Protein AF-A0A241XDZ7-F1 (afdb_monomer)

Mean predicted aligned error: 12.29 Å

Foldseek 3Di:
DVVVLVVVLVVLLCVLVVLLVVLVVVLLVVLCCLQVPVLVVLCVVDPLVPDDDLQVVSPVSNCCCVPCVVVVVVVVVVVVVCLVVCQLAPADPCLLVVCVPPLSNVLSLLVVQLVLLLQCLVCVVVVHDSLVSLVVCLVVGGPNVNLLSVQLSVCVVVVDQSLVSSVRSVSCPSHVVVSVCSNVPSPDPPSNVVSVVVSVVSSVVSSVSSNVVSVVSNVVSVVSVVVVVVSVVVSVVVSVVVVVVVVD

Solvent-accessible surface area (backbone atoms only — not comparable to full-atom values): 13069 Å² total; per-residue (Å²): 105,77,66,55,55,54,48,49,50,52,50,52,51,50,58,51,46,49,58,37,49,52,49,52,52,52,47,52,51,52,52,48,44,43,34,72,48,51,49,56,58,49,46,74,76,43,66,71,88,77,46,63,69,48,43,34,53,50,46,53,53,18,52,38,55,74,53,64,32,56,58,52,51,49,48,51,51,50,49,52,49,49,52,62,58,40,64,50,59,57,79,57,88,67,46,64,57,44,36,70,74,38,71,74,43,31,52,50,46,44,56,53,25,44,54,49,47,43,53,50,25,55,36,48,68,72,68,42,53,71,55,58,47,39,56,58,51,40,76,79,39,52,62,43,53,23,57,54,40,49,43,20,34,52,33,31,72,74,71,37,54,66,23,51,9,30,55,72,47,69,62,62,51,52,32,66,68,55,29,53,49,39,52,63,35,77,81,45,92,62,50,40,63,54,34,50,55,46,39,54,56,48,50,57,54,52,50,51,53,52,48,51,53,35,48,52,53,36,52,52,49,51,53,49,48,51,53,51,48,52,40,51,53,51,20,53,52,52,54,52,52,55,57,56,65,72,77,109

Sequence (248 aa):
SLVEAQARIRATIWQALLYPSALSAMMVFLLCIVAYRMVPSLARLSDPVTWTGPLATLNAIASFVTGPGIYVLVAVITLTVVVIVTLPTYRWKGRVWLDRMLPPWSIYRMLQGTTFLLNMAVMLNAGIRPYDSLASMIKISPPWLKQRLEAARYGVGLGQNLGVALRSAGHDFPDRQAIQYLCILANRGGFSEALVKFSHRWQETSLKQIELAAGLVKNFALIFIGALMILVLLGAYQAQQLIQSMNH

Radius of gyration: 26.4 Å; Cα contacts (8 Å, |Δi|>4): 201; chains: 1; bounding box: 61×35×77 Å

Structure (mmCIF, N/CA/C/O backbone):
data_AF-A0A241XDZ7-F1
#
_entry.id   AF-A0A241XDZ7-F1
#
loop_
_atom_site.group_PDB
_atom_site.id
_atom_site.type_symbol
_atom_site.label_atom_id
_atom_site.label_alt_id
_atom_site.label_comp_id
_atom_site.label_asym_id
_atom_site.label_entity_id
_atom_site.label_seq_id
_atom_site.pdbx_PDB_ins_code
_atom_site.Cartn_x
_atom_site.Cartn_y
_atom_site.Cartn_z
_atom_site.occupancy
_atom_site.B_iso_or_equiv
_atom_site.auth_seq_id
_atom_site.auth_comp_id
_atom_site.auth_asym_id
_atom_site.auth_atom_id
_atom_site.pdbx_PDB_model_num
ATOM 1 N N . SER A 1 1 ? -14.536 19.144 15.216 1.00 44.34 1 SER A N 1
ATOM 2 C CA . SER A 1 1 ? -15.547 18.081 14.980 1.00 44.34 1 SER A CA 1
ATOM 3 C C . SER A 1 1 ? -14.877 16.808 14.429 1.00 44.34 1 SER A C 1
ATOM 5 O O . SER A 1 1 ? -13.805 16.910 13.841 1.00 44.34 1 SER A O 1
ATOM 7 N N . LEU A 1 2 ? -15.439 15.596 14.604 1.00 42.53 2 LEU A N 1
ATOM 8 C CA . LEU A 1 2 ? -14.876 14.344 14.028 1.00 42.53 2 LEU A CA 1
ATOM 9 C C . LEU A 1 2 ? -14.674 14.433 12.500 1.00 42.53 2 LEU A C 1
ATOM 11 O O . LEU A 1 2 ? -13.749 13.836 11.951 1.00 42.53 2 LEU A O 1
ATOM 15 N N . VAL A 1 3 ? -15.516 15.231 11.840 1.00 49.31 3 VAL A N 1
ATOM 16 C CA . VAL A 1 3 ? -15.472 15.521 10.403 1.00 49.31 3 VAL A CA 1
ATOM 17 C C . VAL A 1 3 ? -14.234 16.345 10.027 1.00 49.31 3 VAL A C 1
ATOM 19 O O . VAL A 1 3 ? -13.558 15.998 9.064 1.00 49.31 3 VAL A O 1
ATOM 22 N N . GLU A 1 4 ? -13.861 17.363 10.810 1.00 49.16 4 GLU A N 1
ATOM 23 C CA . GLU A 1 4 ? -12.621 18.134 10.591 1.00 49.16 4 GLU A CA 1
ATOM 24 C C . GLU A 1 4 ? -11.365 17.279 10.771 1.00 49.16 4 GLU A C 1
ATOM 26 O O . GLU A 1 4 ? -10.433 17.384 9.976 1.00 49.16 4 GLU A O 1
ATOM 31 N N . ALA A 1 5 ? -11.338 16.399 11.778 1.00 52.62 5 ALA A N 1
ATOM 32 C CA . ALA A 1 5 ? -10.201 15.507 12.000 1.00 52.62 5 ALA A CA 1
ATOM 33 C C . ALA A 1 5 ? -10.027 14.523 10.828 1.00 52.62 5 ALA A C 1
ATOM 35 O O . ALA A 1 5 ? -8.916 14.337 10.333 1.00 52.62 5 ALA A O 1
ATOM 36 N N . GLN A 1 6 ? -11.123 13.946 10.320 1.00 51.50 6 GLN A N 1
ATOM 37 C CA . GLN A 1 6 ? -11.093 13.089 9.130 1.00 51.50 6 GLN A CA 1
ATOM 38 C C . GLN A 1 6 ? -10.729 13.854 7.851 1.00 51.50 6 GLN A C 1
ATOM 40 O O . GLN A 1 6 ? -9.982 13.328 7.025 1.00 51.50 6 GLN A O 1
ATOM 45 N N . ALA A 1 7 ? -11.220 15.084 7.682 1.00 55.41 7 ALA A N 1
ATOM 46 C CA . ALA A 1 7 ? -10.886 15.931 6.540 1.00 55.41 7 ALA A CA 1
ATOM 47 C C . ALA A 1 7 ? -9.401 16.315 6.541 1.00 55.41 7 ALA A C 1
ATOM 49 O O . ALA A 1 7 ? -8.746 16.214 5.507 1.00 55.41 7 ALA A O 1
ATOM 50 N N . ARG A 1 8 ? -8.845 16.662 7.708 1.00 55.94 8 ARG A N 1
ATOM 51 C CA . ARG A 1 8 ? -7.423 16.989 7.863 1.00 55.94 8 ARG A CA 1
ATOM 52 C C . ARG A 1 8 ? -6.539 15.779 7.588 1.00 55.94 8 ARG A C 1
ATOM 54 O O . ARG A 1 8 ? -5.583 15.902 6.839 1.00 55.94 8 ARG A O 1
ATOM 61 N N . ILE A 1 9 ? -6.911 14.597 8.086 1.00 57.03 9 ILE A N 1
ATOM 62 C CA . ILE A 1 9 ? -6.202 13.344 7.787 1.00 57.03 9 ILE A CA 1
ATOM 63 C C . ILE A 1 9 ? -6.227 13.049 6.284 1.00 57.03 9 ILE A C 1
ATOM 65 O O . ILE A 1 9 ? -5.184 12.766 5.705 1.00 57.03 9 ILE A O 1
ATOM 69 N N . ARG A 1 10 ? -7.387 13.158 5.623 1.00 56.75 10 ARG A N 1
ATOM 70 C CA . ARG A 1 10 ? -7.474 12.969 4.166 1.00 56.75 10 ARG A CA 1
ATOM 71 C C . ARG A 1 10 ? -6.626 13.992 3.415 1.00 56.75 10 ARG A C 1
ATOM 73 O O . ARG A 1 10 ? -5.924 13.603 2.492 1.00 56.75 10 ARG A O 1
ATOM 80 N N . ALA A 1 11 ? -6.653 15.259 3.819 1.00 57.84 11 ALA A N 1
ATOM 81 C CA . ALA A 1 11 ? -5.856 16.314 3.201 1.00 57.84 11 ALA A CA 1
ATOM 82 C C . ALA A 1 11 ? -4.347 16.065 3.358 1.00 57.84 11 ALA A C 1
ATOM 84 O O . ALA A 1 11 ? -3.612 16.166 2.381 1.00 57.84 11 ALA A O 1
ATOM 85 N N . THR A 1 12 ? -3.888 15.667 4.548 1.00 57.47 12 THR A N 1
ATOM 86 C CA . THR A 1 12 ? -2.477 15.334 4.794 1.00 57.47 12 THR A CA 1
ATOM 87 C C . THR A 1 12 ? -2.051 14.083 4.024 1.00 57.47 12 THR A C 1
ATOM 89 O O . THR A 1 12 ? -0.962 14.063 3.464 1.00 57.47 12 THR A O 1
ATOM 92 N N . ILE A 1 13 ? -2.918 13.070 3.906 1.00 61.22 13 ILE A N 1
ATOM 93 C CA . ILE A 1 13 ? -2.664 11.889 3.065 1.00 61.22 13 ILE A CA 1
ATOM 94 C C . ILE A 1 13 ? -2.539 12.291 1.592 1.00 61.22 13 ILE A C 1
ATOM 96 O O . ILE A 1 13 ? -1.600 11.871 0.921 1.00 61.22 13 ILE A O 1
ATOM 100 N N . TRP A 1 14 ? -3.451 13.129 1.094 1.00 58.94 14 TRP A N 1
ATOM 101 C CA . TRP A 1 14 ? -3.397 13.632 -0.278 1.00 58.94 14 TRP A CA 1
ATOM 102 C C . TRP A 1 14 ? -2.117 14.426 -0.538 1.00 58.94 14 TRP A C 1
ATOM 104 O O . TRP A 1 14 ? -1.460 14.187 -1.545 1.00 58.94 14 TRP A O 1
ATOM 114 N N . GLN A 1 15 ? -1.712 15.303 0.383 1.00 60.28 15 GLN A N 1
ATOM 115 C CA . GLN A 1 15 ? -0.462 16.059 0.269 1.00 60.28 15 GLN A CA 1
ATOM 116 C C . GLN A 1 15 ? 0.780 15.156 0.325 1.00 60.28 15 GLN A C 1
ATOM 118 O O . GLN A 1 15 ? 1.697 15.336 -0.475 1.00 60.28 15 GLN A O 1
ATOM 123 N N . ALA A 1 16 ? 0.794 14.152 1.206 1.00 64.62 16 ALA A N 1
ATOM 124 C CA . ALA A 1 16 ? 1.900 13.204 1.331 1.00 64.62 16 ALA A CA 1
ATOM 125 C C . ALA A 1 16 ? 2.056 12.300 0.094 1.00 64.62 16 ALA A C 1
ATOM 127 O O . ALA A 1 16 ? 3.171 11.906 -0.242 1.00 64.62 16 ALA A O 1
ATOM 128 N N . LEU A 1 17 ? 0.957 11.984 -0.601 1.00 67.56 17 LEU A N 1
ATOM 129 C CA . LEU A 1 17 ? 0.958 11.140 -1.802 1.00 67.56 17 LEU A CA 1
ATOM 130 C C . LEU A 1 17 ? 1.166 11.922 -3.103 1.00 67.56 17 LEU A C 1
ATOM 132 O O . LEU A 1 17 ? 1.691 11.360 -4.067 1.00 67.56 17 LEU A O 1
ATOM 136 N N . LEU A 1 18 ? 0.802 13.208 -3.137 1.00 74.75 18 LEU A N 1
ATOM 137 C CA . LEU A 1 18 ? 0.911 14.038 -4.338 1.00 74.75 18 LEU A CA 1
ATOM 138 C C . LEU A 1 18 ? 2.355 14.085 -4.851 1.00 74.75 18 LEU A C 1
ATOM 140 O O . LEU A 1 18 ? 2.604 13.857 -6.033 1.00 74.75 18 LEU A O 1
ATOM 144 N N . TYR A 1 19 ? 3.317 14.304 -3.954 1.00 69.81 19 TYR A N 1
ATOM 145 C CA . TYR A 1 19 ? 4.718 14.468 -4.334 1.00 69.81 19 TYR A CA 1
ATOM 146 C C . TYR A 1 19 ? 5.357 13.178 -4.898 1.00 69.81 19 TYR A C 1
ATOM 148 O O . TYR A 1 19 ? 5.889 13.233 -6.010 1.00 69.81 19 TYR A O 1
ATOM 156 N N . PRO A 1 20 ? 5.261 11.999 -4.240 1.00 75.19 20 PRO A N 1
ATOM 157 C CA . PRO A 1 20 ? 5.688 10.734 -4.842 1.00 75.19 20 PRO A CA 1
ATOM 158 C C . PRO A 1 20 ? 4.972 10.418 -6.158 1.00 75.19 20 PRO A C 1
ATOM 160 O O . PRO A 1 20 ? 5.616 9.957 -7.094 1.00 75.19 20 PRO A O 1
ATOM 163 N N . SER A 1 21 ? 3.667 10.701 -6.266 1.00 77.50 21 SER A N 1
ATOM 164 C CA . SER A 1 21 ? 2.909 10.415 -7.491 1.00 77.50 21 SER A CA 1
ATOM 165 C C . SER A 1 21 ? 3.385 11.245 -8.688 1.00 77.50 21 SER A C 1
ATOM 167 O O . SER A 1 21 ? 3.557 10.701 -9.777 1.00 77.50 21 SER A O 1
ATOM 169 N N . ALA A 1 22 ? 3.685 12.531 -8.478 1.00 82.12 22 ALA A N 1
ATOM 170 C CA . ALA A 1 22 ? 4.242 13.403 -9.506 1.00 82.12 22 ALA A CA 1
ATOM 171 C C . ALA A 1 22 ? 5.637 12.933 -9.951 1.00 82.12 22 ALA A C 1
ATOM 173 O O . ALA A 1 22 ? 5.920 12.890 -11.147 1.00 82.12 22 ALA A O 1
ATOM 174 N N . LEU A 1 23 ? 6.485 12.515 -9.005 1.00 80.06 23 LEU A N 1
ATOM 175 C CA . LEU A 1 23 ? 7.796 11.920 -9.294 1.00 80.06 23 LEU A CA 1
ATOM 176 C C . LEU A 1 23 ? 7.676 10.620 -10.096 1.00 80.06 23 LEU A C 1
ATOM 178 O O . LEU A 1 23 ? 8.387 10.444 -11.082 1.00 80.06 23 LEU A O 1
ATOM 182 N N . SER A 1 24 ? 6.762 9.724 -9.720 1.00 77.81 24 SER A N 1
ATOM 183 C CA . SER A 1 24 ? 6.510 8.489 -10.469 1.00 77.81 24 SER A CA 1
ATOM 184 C C . SER A 1 24 ? 5.983 8.773 -11.877 1.00 77.81 24 SER A C 1
ATOM 186 O O . SER A 1 24 ? 6.439 8.148 -12.831 1.00 77.81 24 SER A O 1
ATOM 188 N N . ALA A 1 25 ? 5.076 9.741 -12.033 1.00 84.12 25 ALA A N 1
ATOM 189 C CA . ALA A 1 25 ? 4.578 10.157 -13.342 1.00 84.12 25 ALA A CA 1
ATOM 190 C C . ALA A 1 25 ? 5.702 10.728 -14.220 1.00 84.12 25 ALA A C 1
ATOM 192 O O . ALA A 1 25 ? 5.829 10.344 -15.381 1.00 84.12 25 ALA A O 1
ATOM 193 N N . MET A 1 26 ? 6.561 11.579 -13.650 1.00 84.50 26 MET A N 1
ATOM 194 C CA . MET A 1 26 ? 7.745 12.109 -14.331 1.00 84.50 26 MET A CA 1
ATOM 195 C C . MET A 1 26 ? 8.707 10.989 -14.749 1.00 84.50 26 MET A C 1
ATOM 197 O O . MET A 1 26 ? 9.211 10.993 -15.868 1.00 84.50 26 MET A O 1
ATOM 201 N N . MET A 1 27 ? 8.934 9.999 -13.881 1.00 84.81 27 MET A N 1
ATOM 202 C CA . MET A 1 27 ? 9.782 8.842 -14.176 1.00 84.81 27 MET A CA 1
ATOM 203 C C . MET A 1 27 ? 9.248 8.032 -15.364 1.00 84.81 27 MET A C 1
ATOM 205 O O . MET A 1 27 ? 10.001 7.719 -16.284 1.00 84.81 27 MET A O 1
ATOM 209 N N . VAL A 1 28 ? 7.945 7.727 -15.373 1.00 84.56 28 VAL A N 1
ATOM 210 C CA . VAL A 1 28 ? 7.290 7.022 -16.488 1.00 84.56 28 VAL A CA 1
ATOM 211 C C . VAL A 1 28 ? 7.376 7.847 -17.770 1.00 84.56 28 VAL A C 1
ATOM 213 O O . VAL A 1 28 ? 7.730 7.316 -18.820 1.00 84.56 28 VAL A O 1
ATOM 216 N N . PHE A 1 29 ? 7.111 9.151 -17.686 1.00 88.00 29 PHE A N 1
ATOM 217 C CA . PHE A 1 29 ? 7.220 10.062 -18.821 1.00 88.00 29 PHE A CA 1
ATOM 218 C C . PHE A 1 29 ? 8.629 10.057 -19.431 1.00 88.00 29 PHE A C 1
ATOM 220 O O . PHE A 1 29 ? 8.777 9.951 -20.649 1.00 88.00 29 PHE A O 1
ATOM 227 N N . LEU A 1 30 ? 9.666 10.099 -18.592 1.00 86.38 30 LEU A N 1
ATOM 228 C CA . LEU A 1 30 ? 11.057 10.090 -19.035 1.00 86.38 30 LEU A CA 1
ATOM 229 C C . LEU A 1 30 ? 11.432 8.770 -19.716 1.00 86.38 30 LEU A C 1
ATOM 231 O O . LEU A 1 30 ? 12.027 8.781 -20.793 1.00 86.38 30 LEU A O 1
ATOM 235 N N . LEU A 1 31 ? 11.024 7.637 -19.138 1.00 87.25 31 LEU A N 1
ATOM 236 C CA . LEU A 1 31 ? 11.204 6.320 -19.755 1.00 87.25 31 LEU A CA 1
ATOM 237 C C . LEU A 1 31 ? 10.514 6.235 -21.122 1.00 87.25 31 LEU A C 1
ATOM 239 O O . LEU A 1 31 ? 11.107 5.726 -22.071 1.00 87.25 31 LEU A O 1
ATOM 243 N N . CYS A 1 32 ? 9.305 6.786 -21.258 1.00 86.75 32 CYS A N 1
ATOM 244 C CA . CYS A 1 32 ? 8.609 6.851 -22.542 1.00 86.75 32 CYS A CA 1
ATOM 245 C C . CYS A 1 32 ? 9.363 7.705 -23.571 1.00 86.75 32 CYS A C 1
ATOM 247 O O . CYS A 1 32 ? 9.454 7.312 -24.731 1.00 86.75 32 CYS A O 1
ATOM 249 N N . ILE A 1 33 ? 9.941 8.846 -23.178 1.00 88.44 33 ILE A N 1
ATOM 250 C CA . ILE A 1 33 ? 10.772 9.652 -24.089 1.00 88.44 33 ILE A CA 1
ATOM 251 C C . ILE A 1 33 ? 11.979 8.846 -24.572 1.00 88.44 33 ILE A C 1
ATOM 253 O O . ILE A 1 33 ? 12.253 8.815 -25.775 1.00 88.44 33 ILE A O 1
ATOM 257 N N . VAL A 1 34 ? 12.685 8.182 -23.655 1.00 87.12 34 VAL A N 1
ATOM 258 C CA . VAL A 1 34 ? 13.851 7.361 -23.999 1.00 87.12 34 VAL A CA 1
ATOM 259 C C . VAL A 1 34 ? 13.455 6.256 -24.980 1.00 87.12 34 VAL A C 1
ATOM 261 O O . VAL A 1 34 ? 14.093 6.096 -26.020 1.00 87.12 34 VAL A O 1
ATOM 264 N N . ALA A 1 35 ? 12.365 5.550 -24.682 1.00 87.31 35 ALA A N 1
ATOM 265 C CA . ALA A 1 35 ? 11.926 4.382 -25.430 1.00 87.31 35 ALA A CA 1
ATOM 266 C C . ALA A 1 35 ? 11.321 4.704 -26.806 1.00 87.31 35 ALA A C 1
ATOM 268 O O . ALA A 1 35 ? 11.621 4.020 -27.780 1.00 87.31 35 ALA A O 1
ATOM 269 N N . TYR A 1 36 ? 10.488 5.746 -26.906 1.00 86.38 36 TYR A N 1
ATOM 270 C CA . TYR A 1 36 ? 9.729 6.055 -28.126 1.00 86.38 36 TYR A CA 1
ATOM 271 C C . TYR A 1 36 ? 10.331 7.175 -28.978 1.00 86.38 36 TYR A C 1
ATOM 273 O O . TYR A 1 36 ? 9.974 7.297 -30.149 1.00 86.38 36 TYR A O 1
ATOM 281 N N . ARG A 1 37 ? 11.218 8.013 -28.426 1.00 86.25 37 ARG A N 1
ATOM 282 C CA . ARG A 1 37 ? 11.847 9.110 -29.181 1.00 86.25 37 ARG A CA 1
ATOM 283 C C . ARG A 1 37 ? 13.356 8.963 -29.290 1.00 86.25 37 ARG A C 1
ATOM 285 O O . ARG A 1 37 ? 13.868 8.924 -30.404 1.00 86.25 37 ARG A O 1
ATOM 292 N N . MET A 1 38 ? 14.059 8.874 -28.163 1.00 85.12 38 MET A N 1
ATOM 293 C CA . MET A 1 38 ? 15.524 8.925 -28.153 1.00 85.12 38 MET A CA 1
ATOM 294 C C . MET A 1 38 ? 16.144 7.696 -28.825 1.00 85.12 38 MET A C 1
ATOM 296 O O . MET A 1 38 ? 16.821 7.844 -29.840 1.00 85.12 38 MET A O 1
ATOM 300 N N . VAL A 1 39 ? 15.881 6.487 -28.322 1.00 86.06 39 VAL A N 1
ATOM 301 C CA . VAL A 1 39 ? 16.474 5.256 -28.873 1.00 86.06 39 VAL A CA 1
ATOM 302 C C . VAL A 1 39 ? 16.122 5.056 -30.356 1.00 86.06 39 VAL A C 1
ATOM 304 O O . VAL A 1 39 ? 17.045 4.856 -31.147 1.00 86.06 39 VAL A O 1
ATOM 307 N N . PRO A 1 40 ? 14.856 5.213 -30.797 1.00 84.44 40 PRO A N 1
ATOM 308 C CA . PRO A 1 40 ? 14.514 5.114 -32.215 1.00 84.44 40 PRO A CA 1
ATOM 309 C C . PRO A 1 40 ? 15.208 6.153 -33.106 1.00 84.44 40 PRO A C 1
ATOM 311 O O . PRO A 1 40 ? 15.557 5.833 -34.238 1.00 84.44 40 PRO A O 1
ATOM 314 N N . SER A 1 41 ? 15.422 7.388 -32.631 1.00 83.44 41 SER A N 1
ATOM 315 C CA . SER A 1 41 ? 16.155 8.401 -33.410 1.00 83.44 41 SER A CA 1
ATOM 316 C C . SER A 1 41 ? 17.622 8.028 -33.632 1.00 83.44 41 SER A C 1
ATOM 318 O O . SER A 1 41 ? 18.142 8.246 -34.722 1.00 83.44 41 SER A O 1
ATOM 320 N N . LEU A 1 42 ? 18.260 7.402 -32.641 1.00 80.75 42 LEU A N 1
ATOM 321 C CA . LEU A 1 42 ? 19.650 6.948 -32.725 1.00 80.75 42 LEU A CA 1
ATOM 322 C C . LEU A 1 42 ? 19.790 5.687 -33.583 1.00 80.75 42 LEU A C 1
ATOM 324 O O . LEU A 1 42 ? 20.738 5.574 -34.358 1.00 80.75 42 LEU A O 1
ATOM 328 N N . ALA A 1 43 ? 18.813 4.781 -33.507 1.00 82.69 43 ALA A N 1
ATOM 329 C CA . ALA A 1 43 ? 18.760 3.560 -34.312 1.00 82.69 43 ALA A CA 1
ATOM 330 C C . ALA A 1 43 ? 18.650 3.837 -35.823 1.00 82.69 43 ALA A C 1
ATOM 332 O O . ALA A 1 43 ? 19.019 2.999 -36.637 1.00 82.69 43 ALA A O 1
ATOM 333 N N . ARG A 1 44 ? 18.147 5.018 -36.217 1.00 82.00 44 ARG A N 1
ATOM 334 C CA . ARG A 1 44 ? 18.139 5.462 -37.624 1.00 82.00 44 ARG A CA 1
ATOM 335 C C . ARG A 1 44 ? 19.515 5.903 -38.125 1.00 82.00 44 ARG A C 1
ATOM 337 O O . ARG A 1 44 ? 19.707 5.971 -39.332 1.00 82.00 44 ARG A O 1
ATOM 344 N N . LEU A 1 45 ? 20.429 6.248 -37.218 1.00 78.31 45 LEU A N 1
ATOM 345 C CA . LEU A 1 45 ? 21.766 6.756 -37.540 1.00 78.31 45 LEU A CA 1
ATOM 346 C C . LEU A 1 45 ? 22.836 5.662 -37.463 1.00 78.31 45 LEU A C 1
ATOM 348 O O . LEU A 1 45 ? 23.816 5.718 -38.195 1.00 78.31 45 LEU A O 1
ATOM 352 N N . SER A 1 46 ? 22.664 4.677 -36.579 1.00 75.06 46 SER A N 1
ATOM 353 C CA . SER A 1 46 ? 23.609 3.572 -36.383 1.00 75.06 46 SER A CA 1
ATOM 354 C C . SER A 1 46 ? 22.874 2.302 -35.964 1.00 75.06 46 SER A C 1
ATOM 356 O O . SER A 1 46 ? 21.859 2.384 -35.270 1.00 75.06 46 SER A O 1
ATOM 358 N N . ASP A 1 47 ? 23.385 1.139 -36.375 1.00 77.19 47 ASP A N 1
ATOM 359 C CA . ASP A 1 47 ? 22.750 -0.149 -36.092 1.00 77.19 47 ASP A CA 1
ATOM 360 C C . ASP A 1 47 ? 22.773 -0.456 -34.576 1.00 77.19 47 ASP A C 1
ATOM 362 O O . ASP A 1 47 ? 23.865 -0.555 -33.997 1.00 77.19 47 ASP A O 1
ATOM 366 N N . PRO A 1 48 ? 21.605 -0.643 -33.922 1.00 74.81 48 PRO A N 1
ATOM 367 C CA . PRO A 1 48 ? 21.505 -0.936 -32.492 1.00 74.81 48 PRO A CA 1
ATOM 368 C C . PRO A 1 48 ? 22.282 -2.168 -32.019 1.00 74.81 48 PRO A C 1
ATOM 370 O O . PRO A 1 48 ? 22.581 -2.273 -30.830 1.00 74.81 48 PRO A O 1
ATOM 373 N N . VAL A 1 49 ? 22.607 -3.103 -32.919 1.00 72.06 49 VAL A N 1
ATOM 374 C CA . VAL A 1 49 ? 23.371 -4.324 -32.598 1.00 72.06 49 VAL A CA 1
ATOM 375 C C . VAL A 1 49 ? 24.835 -4.011 -32.266 1.00 72.06 49 VAL A C 1
ATOM 377 O O . VAL A 1 49 ? 25.479 -4.750 -31.526 1.00 72.06 49 VAL A O 1
ATOM 380 N N . THR A 1 50 ? 25.360 -2.891 -32.766 1.00 75.19 50 THR A N 1
ATOM 381 C CA . THR A 1 50 ? 26.757 -2.478 -32.547 1.00 75.19 50 THR A CA 1
ATOM 382 C C . THR A 1 50 ? 26.967 -1.704 -31.245 1.00 75.19 50 THR A C 1
ATOM 384 O O . THR A 1 50 ? 28.101 -1.426 -30.851 1.00 75.19 50 THR A O 1
ATOM 387 N N . TRP A 1 51 ? 25.884 -1.342 -30.553 1.00 81.25 51 TRP A N 1
ATOM 388 C CA . TRP A 1 51 ? 25.953 -0.514 -29.358 1.00 81.25 51 TRP A CA 1
ATOM 389 C C . TRP A 1 51 ? 26.476 -1.306 -28.159 1.00 81.25 51 TRP A C 1
ATOM 391 O O . TRP A 1 51 ? 25.995 -2.391 -27.842 1.00 81.25 51 TRP A O 1
ATOM 401 N N . THR A 1 52 ? 27.434 -0.724 -27.438 1.00 80.19 52 THR A N 1
ATOM 402 C CA . THR A 1 52 ? 28.010 -1.286 -26.207 1.00 80.19 52 THR A CA 1
ATOM 403 C C . THR A 1 52 ? 27.910 -0.276 -25.062 1.00 80.19 52 THR A C 1
ATOM 405 O O . THR A 1 52 ? 27.733 0.916 -25.294 1.00 80.19 52 THR A O 1
ATOM 408 N N . GLY A 1 53 ? 27.991 -0.721 -23.805 1.00 84.75 53 GLY A N 1
ATOM 409 C CA . GLY A 1 53 ? 28.007 0.187 -22.649 1.00 84.75 53 GLY A CA 1
ATOM 410 C C . GLY A 1 53 ? 26.666 0.907 -22.383 1.00 84.75 53 GLY A C 1
ATOM 411 O O . GLY A 1 53 ? 25.615 0.265 -22.448 1.00 84.75 53 GLY A O 1
ATOM 412 N N . PRO A 1 54 ? 26.667 2.215 -22.045 1.00 83.31 54 PRO A N 1
ATOM 413 C CA . PRO A 1 54 ? 25.460 2.984 -21.701 1.00 83.31 54 PRO A CA 1
ATOM 414 C C . PRO A 1 54 ? 24.383 3.012 -22.794 1.00 83.31 54 PRO A C 1
ATOM 416 O O . PRO A 1 54 ? 23.190 3.037 -22.501 1.00 83.31 54 PRO A O 1
ATOM 419 N N . LEU A 1 55 ? 24.782 2.983 -24.067 1.00 82.44 55 LEU A N 1
ATOM 420 C CA . LEU A 1 55 ? 23.837 2.984 -25.182 1.00 82.44 55 LEU A CA 1
ATOM 421 C C . LEU A 1 55 ? 23.090 1.644 -25.309 1.00 82.44 55 LEU A C 1
ATOM 423 O O . LEU A 1 55 ? 21.890 1.614 -25.590 1.00 82.44 55 LEU A O 1
ATOM 427 N N . ALA A 1 56 ? 23.773 0.534 -25.012 1.00 84.56 56 ALA A N 1
ATOM 428 C CA . ALA A 1 56 ? 23.168 -0.79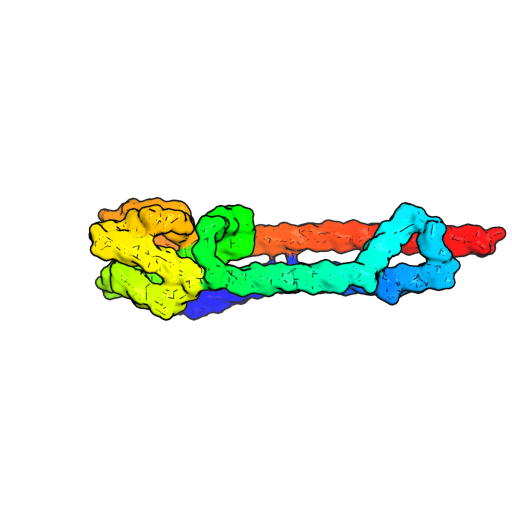6 -24.971 1.00 84.56 56 ALA A CA 1
ATOM 429 C C . ALA A 1 56 ? 22.169 -0.935 -23.812 1.00 84.56 56 ALA A C 1
ATOM 431 O O . ALA A 1 56 ? 21.094 -1.510 -23.984 1.00 84.56 56 ALA A O 1
ATOM 432 N N . THR A 1 57 ? 22.482 -0.370 -22.639 1.00 85.69 57 THR A N 1
ATOM 433 C CA . THR A 1 57 ? 21.561 -0.388 -21.492 1.00 85.69 57 THR A CA 1
ATOM 434 C C . THR A 1 57 ? 20.328 0.482 -21.740 1.00 85.69 57 THR A C 1
ATOM 436 O O . THR A 1 57 ? 19.223 0.052 -21.410 1.00 85.69 57 THR A O 1
ATOM 439 N N . LEU A 1 58 ? 20.466 1.641 -22.402 1.00 86.50 58 LEU A N 1
ATOM 440 C CA . LEU A 1 58 ? 19.319 2.426 -22.886 1.00 86.50 58 LEU A CA 1
ATOM 441 C C . LEU A 1 58 ? 18.439 1.620 -23.839 1.00 86.50 58 LEU A C 1
ATOM 443 O O . LEU A 1 58 ? 17.218 1.642 -23.697 1.00 86.50 58 LEU A O 1
ATOM 447 N N . ASN A 1 59 ? 19.041 0.895 -24.786 1.00 86.12 59 ASN A N 1
ATOM 448 C CA . ASN A 1 59 ? 18.301 0.068 -25.735 1.00 86.12 59 ASN A CA 1
ATOM 449 C C . ASN A 1 59 ? 17.578 -1.103 -25.043 1.00 86.12 59 ASN A C 1
ATOM 451 O O . ASN A 1 59 ? 16.426 -1.399 -25.358 1.00 86.12 59 ASN A O 1
ATOM 455 N N . ALA A 1 60 ? 18.199 -1.732 -24.043 1.00 84.94 60 ALA A N 1
ATOM 456 C CA . ALA A 1 60 ? 17.562 -2.771 -23.232 1.00 84.94 60 ALA A CA 1
ATOM 457 C C . ALA A 1 60 ? 16.359 -2.226 -22.436 1.00 84.94 60 ALA A C 1
ATOM 459 O O . ALA A 1 60 ? 15.292 -2.837 -22.418 1.00 84.94 60 ALA A O 1
ATOM 460 N N . ILE A 1 61 ? 16.494 -1.043 -21.825 1.00 84.81 61 ILE A N 1
ATOM 461 C CA . ILE A 1 61 ? 15.385 -0.376 -21.124 1.00 84.81 61 ILE A CA 1
ATOM 462 C C . ILE A 1 61 ? 14.277 0.004 -22.115 1.00 84.81 61 ILE A C 1
ATOM 464 O O . ILE A 1 61 ? 13.102 -0.243 -21.854 1.00 84.81 61 ILE A O 1
ATOM 468 N N . ALA A 1 62 ? 14.635 0.572 -23.267 1.00 85.75 62 ALA A N 1
ATOM 469 C CA . ALA A 1 62 ? 13.688 0.978 -24.297 1.00 85.75 62 ALA A CA 1
ATOM 470 C C . ALA A 1 62 ? 12.908 -0.209 -24.873 1.00 85.75 62 ALA A C 1
ATOM 472 O O . ALA A 1 62 ? 11.684 -0.150 -24.929 1.00 85.75 62 ALA A O 1
ATOM 473 N N . SER A 1 63 ? 13.595 -1.292 -25.243 1.00 84.56 63 SER A N 1
ATOM 474 C CA . SER A 1 63 ? 12.973 -2.520 -25.757 1.00 84.56 63 SER A CA 1
ATOM 475 C C . SER A 1 63 ? 12.079 -3.199 -24.721 1.00 84.56 63 SER A C 1
ATOM 477 O O . SER A 1 63 ? 11.014 -3.712 -25.065 1.00 84.56 63 SER A O 1
ATOM 479 N N . PHE A 1 64 ? 12.447 -3.138 -23.438 1.00 84.31 64 PHE A N 1
ATOM 480 C CA . PHE A 1 64 ? 11.563 -3.563 -22.360 1.00 84.31 64 PHE A CA 1
ATOM 481 C C . PHE A 1 64 ? 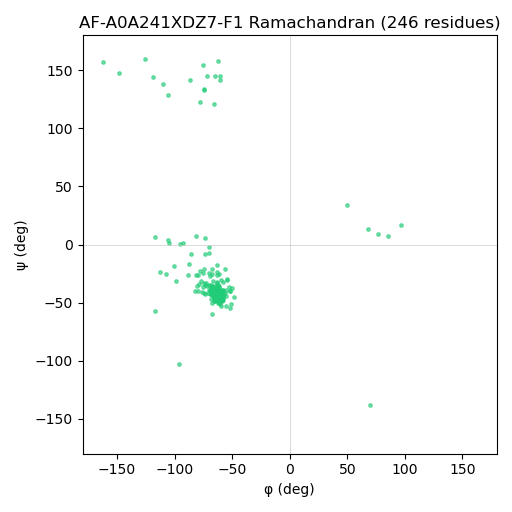10.297 -2.700 -22.301 1.00 84.31 64 PHE A C 1
ATOM 483 O O . PHE A 1 64 ? 9.203 -3.245 -22.222 1.00 84.31 64 PHE A O 1
ATOM 490 N N . VAL A 1 65 ? 10.415 -1.371 -22.382 1.00 83.88 65 VAL A N 1
ATOM 491 C CA . VAL A 1 65 ? 9.272 -0.440 -22.310 1.00 83.88 65 VAL A CA 1
ATOM 492 C C . VAL A 1 65 ? 8.342 -0.551 -23.526 1.00 83.88 65 VAL A C 1
ATOM 494 O O . VAL A 1 65 ? 7.125 -0.492 -23.350 1.00 83.88 65 VAL A O 1
ATOM 497 N N . THR A 1 66 ? 8.877 -0.718 -24.738 1.00 81.19 66 THR A N 1
ATOM 498 C CA . THR A 1 66 ? 8.081 -0.828 -25.977 1.00 81.19 66 THR A CA 1
ATOM 499 C C . THR A 1 66 ? 7.511 -2.226 -26.214 1.00 81.19 66 THR A C 1
ATOM 501 O O . THR A 1 66 ? 6.478 -2.349 -26.866 1.00 81.19 66 THR A O 1
ATOM 504 N N . GLY A 1 67 ? 8.155 -3.273 -25.689 1.00 81.62 67 GLY A N 1
ATOM 505 C CA . GLY A 1 67 ? 7.695 -4.657 -25.784 1.00 81.62 67 GLY A CA 1
ATOM 506 C C . GLY A 1 67 ? 6.918 -5.105 -24.537 1.00 81.62 67 GLY A C 1
ATOM 507 O O . GLY A 1 67 ? 5.744 -4.765 -24.376 1.00 81.62 67 GLY A O 1
ATOM 508 N N . PRO A 1 68 ? 7.532 -5.893 -23.632 1.00 78.75 68 PRO A N 1
ATOM 509 C CA . PRO A 1 68 ? 6.834 -6.499 -22.497 1.00 78.75 68 PRO A CA 1
ATOM 510 C C . PRO A 1 68 ? 6.386 -5.507 -21.406 1.00 78.75 68 PRO A C 1
ATOM 512 O O . PRO A 1 68 ? 5.661 -5.887 -20.485 1.00 78.75 68 PRO A O 1
ATOM 515 N N . GLY A 1 69 ? 6.785 -4.239 -21.496 1.00 74.12 69 GLY A N 1
ATOM 516 C CA . GLY A 1 69 ? 6.511 -3.193 -20.516 1.00 74.12 69 GLY A CA 1
ATOM 517 C C . GLY A 1 69 ? 5.023 -2.947 -20.296 1.00 74.12 69 GLY A C 1
ATOM 518 O O . GLY A 1 69 ? 4.616 -2.667 -19.169 1.00 74.12 69 GLY A O 1
ATOM 519 N N . ILE A 1 70 ? 4.190 -3.149 -21.323 1.00 74.44 70 ILE A N 1
ATOM 520 C CA . ILE A 1 70 ? 2.731 -3.074 -21.181 1.00 74.44 70 ILE A CA 1
ATOM 521 C C . ILE A 1 70 ? 2.201 -4.165 -20.236 1.00 74.44 70 ILE A C 1
ATOM 523 O O . ILE A 1 70 ? 1.355 -3.875 -19.395 1.00 74.44 70 ILE A O 1
ATOM 527 N N . TYR A 1 71 ? 2.739 -5.390 -20.289 1.00 76.94 71 TYR A N 1
ATOM 528 C CA . TYR A 1 71 ? 2.336 -6.479 -19.392 1.00 76.94 71 TYR A CA 1
ATOM 529 C C . TYR A 1 71 ? 2.766 -6.207 -17.956 1.00 76.94 71 TYR A C 1
ATOM 531 O O . TYR A 1 71 ? 2.024 -6.514 -17.030 1.00 76.94 71 TYR A O 1
ATOM 539 N N . VAL A 1 72 ? 3.933 -5.590 -17.760 1.00 76.00 72 VAL A N 1
ATOM 540 C CA . VAL A 1 72 ? 4.419 -5.193 -16.431 1.00 76.00 72 VAL A CA 1
ATOM 541 C C . VAL A 1 72 ? 3.569 -4.056 -15.869 1.00 76.00 72 VAL A C 1
ATOM 543 O O . VAL A 1 72 ? 3.177 -4.107 -14.708 1.00 76.00 72 VAL A O 1
ATOM 546 N N . LEU A 1 73 ? 3.214 -3.066 -16.689 1.00 71.00 73 LEU A N 1
ATOM 547 C CA . LEU A 1 73 ? 2.332 -1.971 -16.293 1.00 71.00 73 LEU A CA 1
ATOM 548 C C . LEU A 1 73 ? 0.932 -2.487 -15.937 1.00 71.00 73 LEU A C 1
ATOM 550 O O . LEU A 1 73 ? 0.405 -2.155 -14.876 1.00 71.00 73 LEU A O 1
ATOM 554 N N . VAL A 1 74 ? 0.366 -3.371 -16.763 1.00 73.19 74 VAL A N 1
ATOM 555 C CA . VAL A 1 74 ? -0.899 -4.054 -16.467 1.00 73.19 74 VAL A CA 1
ATOM 556 C C . VAL A 1 74 ? -0.771 -4.899 -15.201 1.00 73.19 74 VAL A C 1
ATOM 558 O O . VAL A 1 74 ? -1.653 -4.826 -14.351 1.00 73.19 74 VAL A O 1
ATOM 561 N N . ALA A 1 75 ? 0.320 -5.641 -15.003 1.00 72.12 75 ALA A N 1
ATOM 562 C CA . ALA A 1 75 ? 0.540 -6.439 -13.799 1.00 72.12 75 ALA A CA 1
ATOM 563 C C . ALA A 1 75 ? 0.629 -5.568 -12.538 1.00 72.12 75 ALA A C 1
ATOM 565 O O . ALA A 1 75 ? 0.017 -5.905 -11.529 1.00 72.12 75 ALA A O 1
ATOM 566 N N . VAL A 1 76 ? 1.318 -4.426 -12.595 1.00 71.38 76 VAL A N 1
ATOM 567 C CA . VAL A 1 76 ? 1.422 -3.472 -11.479 1.00 71.38 76 VAL A CA 1
ATOM 568 C C . VAL A 1 76 ? 0.068 -2.835 -11.168 1.00 71.38 76 VAL A C 1
ATOM 570 O O . VAL A 1 76 ? -0.314 -2.763 -9.998 1.00 71.38 76 VAL A O 1
ATOM 573 N N . ILE A 1 77 ? -0.694 -2.417 -12.183 1.00 68.38 77 ILE A N 1
ATOM 574 C CA . ILE A 1 77 ? -2.052 -1.883 -11.993 1.00 68.38 77 ILE A CA 1
ATOM 575 C C . ILE A 1 77 ? -2.964 -2.959 -11.404 1.00 68.38 77 ILE A C 1
ATOM 577 O O . ILE A 1 77 ? -3.638 -2.712 -10.406 1.00 68.38 77 ILE A O 1
ATOM 581 N N . THR A 1 78 ? -2.944 -4.168 -11.963 1.00 68.25 78 THR A N 1
ATOM 582 C CA . THR A 1 78 ? -3.767 -5.292 -11.498 1.00 68.25 78 THR A CA 1
ATOM 583 C C . THR A 1 78 ? -3.406 -5.664 -10.064 1.00 68.25 78 THR A C 1
ATOM 585 O O . THR A 1 78 ? -4.297 -5.805 -9.235 1.00 68.25 78 THR A O 1
ATOM 588 N N . LEU A 1 79 ? -2.115 -5.731 -9.723 1.00 69.38 79 LEU A N 1
ATOM 589 C CA . LEU A 1 79 ? -1.645 -5.950 -8.357 1.00 69.38 79 LEU A CA 1
ATOM 590 C C . LEU A 1 79 ? -2.134 -4.837 -7.422 1.00 69.38 79 LEU A C 1
ATOM 592 O O . LEU A 1 79 ? -2.662 -5.132 -6.358 1.00 69.38 79 LEU A O 1
ATOM 596 N N . THR A 1 80 ? -2.030 -3.571 -7.828 1.00 64.38 80 THR A N 1
ATOM 597 C CA . THR A 1 80 ? -2.498 -2.421 -7.037 1.00 64.38 80 THR A CA 1
ATOM 598 C C . THR A 1 80 ? -4.003 -2.498 -6.778 1.00 64.38 80 THR A C 1
ATOM 600 O O . THR A 1 80 ? -4.446 -2.346 -5.640 1.00 64.38 80 THR A O 1
ATOM 603 N N . VAL A 1 81 ? -4.793 -2.803 -7.810 1.00 63.75 81 VAL A N 1
ATOM 604 C CA . VAL A 1 81 ? -6.247 -2.987 -7.705 1.00 63.75 81 VAL A CA 1
ATOM 605 C C . VAL A 1 81 ? -6.574 -4.172 -6.800 1.00 63.75 81 VAL A C 1
ATOM 607 O O . VAL A 1 81 ? -7.404 -4.038 -5.905 1.00 63.75 81 VAL A O 1
ATOM 610 N N . VAL A 1 82 ? -5.889 -5.307 -6.961 1.00 67.00 82 VAL A N 1
ATOM 611 C CA . VAL A 1 82 ? -6.055 -6.487 -6.102 1.00 67.00 82 VAL A CA 1
ATOM 612 C C . VAL A 1 82 ? -5.734 -6.143 -4.652 1.00 67.00 82 VAL A C 1
ATOM 614 O O . VAL A 1 82 ? -6.510 -6.498 -3.768 1.00 67.00 82 VAL A O 1
ATOM 617 N N . VAL A 1 83 ? -4.658 -5.402 -4.375 1.00 63.53 83 VAL A N 1
ATOM 618 C CA . VAL A 1 83 ? -4.344 -4.931 -3.019 1.00 63.53 83 VAL A CA 1
ATOM 619 C C . VAL A 1 83 ? -5.486 -4.069 -2.484 1.00 63.53 83 VAL A C 1
ATOM 621 O O . VAL A 1 83 ? -6.039 -4.389 -1.436 1.00 63.53 83 VAL A O 1
ATOM 624 N N . ILE A 1 84 ? -5.925 -3.045 -3.219 1.00 59.78 84 ILE A N 1
ATOM 625 C CA . ILE A 1 84 ? -6.997 -2.136 -2.778 1.00 59.78 84 ILE A CA 1
ATOM 626 C C . ILE A 1 84 ? -8.313 -2.883 -2.515 1.00 59.78 84 ILE A C 1
ATOM 628 O O . ILE A 1 84 ? -8.972 -2.630 -1.508 1.00 59.78 84 ILE A O 1
ATOM 632 N N . VAL A 1 85 ? -8.687 -3.827 -3.381 1.00 59.69 85 VAL A N 1
ATOM 633 C CA . VAL A 1 85 ? -9.932 -4.606 -3.270 1.00 59.69 85 VAL A CA 1
ATOM 634 C C . VAL A 1 85 ? -9.852 -5.649 -2.155 1.00 59.69 85 VAL A C 1
ATOM 636 O O . VAL A 1 85 ? -10.843 -5.887 -1.458 1.00 59.69 85 VAL A O 1
ATOM 639 N N . THR A 1 86 ? -8.682 -6.251 -1.930 1.00 64.38 86 THR A N 1
ATOM 640 C CA . THR A 1 86 ? -8.487 -7.250 -0.867 1.00 64.38 86 THR A CA 1
ATOM 641 C C . THR A 1 86 ? -8.412 -6.624 0.527 1.00 64.38 86 THR A C 1
ATOM 643 O O . THR A 1 86 ? -8.784 -7.284 1.503 1.00 64.38 86 THR A O 1
ATOM 646 N N . LEU A 1 87 ? -8.034 -5.345 0.653 1.00 61.28 87 LEU A N 1
ATOM 647 C CA . LEU A 1 87 ? -8.025 -4.620 1.933 1.00 61.28 87 LEU A CA 1
ATOM 648 C C . LEU A 1 87 ? -9.374 -4.708 2.690 1.00 61.28 87 LEU A C 1
ATOM 650 O O . LEU A 1 87 ? -9.374 -5.182 3.827 1.00 61.28 87 LEU A O 1
ATOM 654 N N . PRO A 1 88 ? -10.542 -4.350 2.127 1.00 55.19 88 PRO A N 1
ATOM 655 C CA . PRO A 1 88 ? -11.815 -4.420 2.855 1.00 55.19 88 PRO A CA 1
ATOM 656 C C . PRO A 1 88 ? -12.426 -5.830 2.968 1.00 55.19 88 PRO A C 1
ATOM 658 O O . PRO A 1 88 ? -13.228 -6.070 3.874 1.00 55.19 88 PRO A O 1
ATOM 661 N N . THR A 1 89 ? -12.075 -6.767 2.079 1.00 57.56 89 THR A N 1
ATOM 662 C CA . THR A 1 89 ? -12.841 -8.019 1.882 1.00 57.56 89 THR A CA 1
ATOM 663 C C . THR A 1 89 ? -12.127 -9.303 2.314 1.00 57.56 89 THR A C 1
ATOM 665 O O . THR A 1 89 ? -12.792 -10.293 2.620 1.00 57.56 89 THR A O 1
ATOM 668 N N . TYR A 1 90 ? -10.792 -9.324 2.375 1.00 59.91 90 TYR A N 1
ATOM 669 C CA . TYR A 1 90 ? -10.039 -10.572 2.540 1.00 59.91 90 TYR A CA 1
ATOM 670 C C . TYR A 1 90 ? -10.046 -11.097 3.993 1.00 59.91 90 TYR A C 1
ATOM 672 O O . TYR A 1 90 ? -9.627 -10.402 4.913 1.00 59.91 90 TYR A O 1
ATOM 680 N N . ARG A 1 91 ? -10.516 -12.326 4.239 1.00 57.91 91 ARG A N 1
ATOM 681 C CA . ARG A 1 91 ? -10.792 -12.861 5.601 1.00 57.91 91 ARG A CA 1
ATOM 682 C C . ARG A 1 91 ? -9.937 -14.073 6.023 1.00 57.91 91 ARG A C 1
ATOM 684 O O . ARG A 1 91 ? -10.185 -14.668 7.067 1.00 57.91 91 ARG A O 1
ATOM 691 N N . TRP A 1 92 ? -8.943 -14.467 5.225 1.00 56.31 92 TRP A N 1
ATOM 692 C CA . TRP A 1 92 ? -8.216 -15.736 5.402 1.00 56.31 92 TRP A CA 1
ATOM 693 C C . TRP A 1 92 ? -7.200 -15.754 6.562 1.00 56.31 92 TRP A C 1
ATOM 695 O O . TRP A 1 92 ? -6.634 -14.724 6.922 1.00 56.31 92 TRP A O 1
ATOM 705 N N . LYS A 1 93 ? -6.917 -16.954 7.106 1.00 56.47 93 LYS A N 1
ATOM 706 C CA . LYS A 1 93 ? -6.035 -17.199 8.275 1.00 56.47 93 LYS A CA 1
ATOM 707 C C . LYS A 1 93 ? -4.615 -16.610 8.140 1.00 56.47 93 LYS A C 1
ATOM 709 O O . LYS A 1 93 ? -4.048 -16.176 9.136 1.00 56.47 93 LYS A O 1
ATOM 714 N N . GLY A 1 94 ? -4.068 -16.512 6.923 1.00 56.88 94 GLY A N 1
ATOM 715 C CA . GLY A 1 94 ? -2.757 -15.890 6.656 1.00 56.88 94 GLY A CA 1
ATOM 716 C C . GLY A 1 94 ? -2.737 -14.355 6.742 1.00 56.88 94 GLY A C 1
ATOM 717 O O . GLY A 1 94 ? -1.670 -13.743 6.717 1.00 56.88 94 GLY A O 1
ATOM 718 N N . ARG A 1 95 ? -3.900 -13.704 6.875 1.00 63.25 95 ARG A N 1
ATOM 719 C CA . ARG A 1 95 ? -3.999 -12.241 6.884 1.00 63.25 95 ARG A CA 1
ATOM 720 C C . ARG A 1 95 ? -3.404 -11.597 8.137 1.00 63.25 95 ARG A C 1
ATOM 722 O O . ARG A 1 95 ? -2.912 -10.483 8.046 1.00 63.25 95 ARG A O 1
ATOM 729 N N . VAL A 1 96 ? -3.366 -12.291 9.275 1.00 59.06 96 VAL A N 1
ATOM 730 C CA . VAL A 1 96 ? -2.711 -11.771 10.494 1.00 59.06 96 VAL A CA 1
ATOM 731 C C . VAL A 1 96 ? -1.207 -11.557 10.263 1.00 59.06 96 VAL A C 1
ATOM 733 O O . VAL A 1 96 ? -0.636 -10.582 10.748 1.00 59.06 96 VAL A O 1
ATOM 736 N N . TRP A 1 97 ? -0.575 -12.418 9.456 1.00 59.47 97 TRP A N 1
ATOM 737 C CA . TRP A 1 97 ? 0.826 -12.271 9.062 1.00 59.47 97 TRP A CA 1
ATOM 738 C C . TRP A 1 97 ? 1.023 -11.153 8.024 1.00 59.47 97 TRP A C 1
ATOM 740 O O . TRP A 1 97 ? 1.922 -10.331 8.179 1.00 59.47 97 TRP A O 1
ATOM 750 N N . LEU A 1 98 ? 0.136 -11.042 7.027 1.00 58.31 98 LEU A N 1
ATOM 751 C CA . LEU A 1 98 ? 0.171 -9.953 6.036 1.00 58.31 98 LEU A CA 1
ATOM 752 C C . LEU A 1 98 ? -0.057 -8.572 6.669 1.00 58.31 98 LEU A C 1
ATOM 754 O O . LEU A 1 98 ? 0.702 -7.645 6.399 1.00 58.31 98 LEU A O 1
ATOM 758 N N . ASP A 1 99 ? -1.041 -8.455 7.568 1.00 57.62 99 ASP A N 1
ATOM 759 C CA . ASP A 1 99 ? -1.308 -7.241 8.345 1.00 57.62 99 ASP A CA 1
ATOM 760 C C . ASP A 1 99 ? -0.083 -6.881 9.227 1.00 57.62 99 ASP A C 1
ATOM 762 O O . ASP A 1 99 ? 0.108 -5.722 9.591 1.00 57.62 99 ASP A O 1
ATOM 766 N N . ARG A 1 100 ? 0.767 -7.855 9.602 1.00 61.09 100 ARG A N 1
ATOM 767 C CA . ARG A 1 100 ? 2.002 -7.637 10.382 1.00 61.09 100 ARG A CA 1
ATOM 768 C C . ARG A 1 100 ? 3.185 -7.190 9.521 1.00 61.09 100 ARG A C 1
ATOM 770 O O . ARG A 1 100 ? 3.961 -6.365 9.990 1.00 61.09 100 ARG A O 1
ATOM 777 N N . MET A 1 101 ? 3.356 -7.760 8.330 1.00 55.44 101 MET A N 1
ATOM 778 C CA . MET A 1 101 ? 4.625 -7.676 7.600 1.00 55.44 101 MET A CA 1
ATOM 779 C C . MET A 1 101 ? 4.598 -6.756 6.375 1.00 55.44 101 MET A C 1
ATOM 781 O O . MET A 1 101 ? 5.649 -6.235 6.010 1.00 55.44 101 MET A O 1
ATOM 785 N N . LEU A 1 102 ? 3.432 -6.518 5.754 1.00 57.00 102 LEU A N 1
ATOM 786 C CA . LEU A 1 102 ? 3.345 -5.693 4.546 1.00 57.00 102 LEU A CA 1
ATOM 787 C C . LEU A 1 102 ? 2.746 -4.293 4.807 1.00 57.00 102 LEU A C 1
ATOM 789 O O . LEU A 1 102 ? 1.640 -4.186 5.353 1.00 57.00 102 LEU A O 1
ATOM 793 N N . PRO A 1 103 ? 3.426 -3.213 4.358 1.00 58.69 103 PRO A N 1
ATOM 794 C CA . PRO A 1 103 ? 3.028 -1.825 4.611 1.00 58.69 103 PRO A CA 1
ATOM 795 C C . PRO A 1 103 ? 1.572 -1.466 4.252 1.00 58.69 103 PRO A C 1
ATOM 797 O O . PRO A 1 103 ? 0.943 -0.786 5.062 1.00 58.69 103 PRO A O 1
ATOM 800 N N . PRO A 1 104 ? 0.964 -1.939 3.137 1.00 64.94 104 PRO A N 1
ATOM 801 C CA . PRO A 1 104 ? -0.418 -1.573 2.805 1.00 64.94 104 PRO A CA 1
ATOM 802 C C . PRO A 1 104 ? -1.442 -2.077 3.833 1.00 64.94 104 PRO A C 1
ATOM 804 O O . PRO A 1 104 ? -2.365 -1.359 4.220 1.00 64.94 104 PRO A O 1
ATOM 807 N N . TRP A 1 105 ? -1.271 -3.312 4.309 1.00 67.88 105 TRP A N 1
ATOM 808 C CA . TRP A 1 105 ? -2.217 -3.963 5.217 1.00 67.88 105 TRP A CA 1
ATOM 809 C C . TRP A 1 105 ? -2.025 -3.518 6.667 1.00 67.88 105 TRP A C 1
ATOM 811 O O . TRP A 1 105 ? -3.013 -3.336 7.380 1.00 67.88 105 TRP A O 1
ATOM 821 N N . SER A 1 106 ? -0.780 -3.268 7.086 1.00 66.31 106 SER A N 1
ATOM 822 C CA . SER A 1 106 ? -0.488 -2.699 8.407 1.00 66.31 106 SER A CA 1
ATOM 823 C C . SER A 1 106 ? -1.107 -1.306 8.568 1.00 66.31 106 SER A C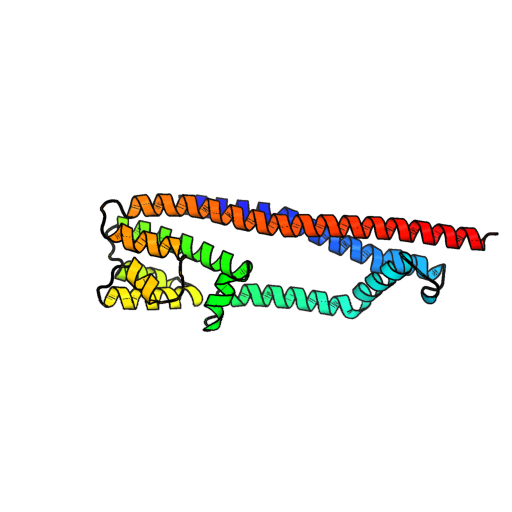 1
ATOM 825 O O . SER A 1 106 ? -1.794 -1.052 9.560 1.00 66.31 106 SER A O 1
ATOM 827 N N . ILE A 1 107 ? -0.968 -0.437 7.552 1.00 66.38 107 ILE A N 1
ATOM 828 C CA . ILE A 1 107 ? -1.570 0.907 7.549 1.00 66.38 107 ILE A CA 1
ATOM 829 C C . ILE A 1 107 ? -3.099 0.814 7.609 1.00 66.38 107 ILE A C 1
ATOM 831 O O . ILE A 1 107 ? -3.732 1.522 8.392 1.00 66.38 107 ILE A O 1
ATOM 835 N N . TYR A 1 108 ? -3.712 -0.094 6.843 1.00 70.62 108 TYR A N 1
ATOM 836 C CA . TYR A 1 108 ? -5.162 -0.289 6.889 1.00 70.62 108 TYR A CA 1
ATOM 837 C C . TYR A 1 108 ? -5.654 -0.776 8.260 1.00 70.62 108 TYR A C 1
ATOM 839 O O . TYR A 1 108 ? -6.605 -0.204 8.800 1.00 70.62 108 TYR A O 1
ATOM 847 N N . ARG A 1 109 ? -4.998 -1.789 8.857 1.00 74.44 109 ARG A N 1
ATOM 848 C CA . ARG A 1 109 ? -5.312 -2.262 10.220 1.00 74.44 109 ARG A CA 1
ATOM 849 C C . ARG A 1 109 ? -5.227 -1.112 11.217 1.00 74.44 109 ARG A C 1
ATOM 851 O O . ARG A 1 109 ? -6.119 -0.963 12.048 1.00 74.44 109 ARG A O 1
ATOM 858 N N . MET A 1 110 ? -4.182 -0.300 11.103 1.00 68.25 110 MET A N 1
ATOM 859 C CA . MET A 1 110 ? -3.939 0.842 11.972 1.00 68.25 110 MET A CA 1
ATOM 860 C C . MET A 1 110 ? -5.055 1.892 11.860 1.00 68.25 110 MET A C 1
ATOM 862 O O . MET A 1 110 ? -5.633 2.257 12.880 1.00 68.25 110 MET A O 1
ATOM 866 N N . LEU A 1 111 ? -5.423 2.309 10.642 1.00 68.81 111 LEU A N 1
ATOM 867 C CA . LEU A 1 111 ? -6.491 3.292 10.399 1.00 68.81 111 LEU A CA 1
ATOM 868 C C . LEU A 1 111 ? -7.857 2.818 10.920 1.00 68.81 111 LEU A C 1
ATOM 870 O O . LEU A 1 111 ? -8.586 3.575 11.572 1.00 68.81 111 LEU A O 1
ATOM 874 N N . GLN A 1 112 ? -8.205 1.554 10.658 1.00 77.88 112 GLN A N 1
ATOM 875 C CA . GLN A 1 112 ? -9.437 0.954 11.179 1.00 77.88 112 GLN A CA 1
ATOM 876 C C . GLN A 1 112 ? -9.396 0.832 12.703 1.00 77.88 112 GLN A C 1
ATOM 878 O O . GLN A 1 112 ? -10.390 1.095 13.375 1.00 77.88 112 GLN A O 1
ATOM 883 N N . GLY A 1 113 ? -8.230 0.501 13.255 1.00 76.69 113 GLY A N 1
ATOM 884 C CA . GLY A 1 113 ? -7.977 0.444 14.686 1.00 76.69 113 GLY A CA 1
ATOM 885 C C . GLY A 1 113 ? -8.202 1.778 15.392 1.00 76.69 113 GLY A C 1
ATOM 886 O O . GLY A 1 113 ? -8.890 1.828 16.409 1.00 76.69 113 GLY A O 1
ATOM 887 N N . THR A 1 114 ? -7.694 2.875 14.827 1.00 69.69 114 THR A N 1
ATOM 888 C CA . THR A 1 114 ? -7.910 4.231 15.357 1.00 69.69 114 THR A CA 1
ATOM 889 C C . THR A 1 114 ? -9.383 4.608 15.343 1.00 69.69 114 THR A C 1
ATOM 891 O O . THR A 1 114 ? -9.917 5.063 16.352 1.00 69.69 114 THR A O 1
ATOM 894 N N . THR A 1 115 ? -10.053 4.383 14.212 1.00 74.69 115 THR A N 1
ATOM 895 C CA . THR A 1 115 ? -11.482 4.687 14.065 1.00 74.69 115 THR A CA 1
ATOM 896 C C . THR A 1 115 ? -12.313 3.880 15.060 1.00 74.69 115 THR A C 1
ATOM 898 O O . THR A 1 115 ? -13.225 4.413 15.690 1.00 74.69 115 THR A O 1
ATOM 901 N N . PHE A 1 116 ? -11.954 2.610 15.259 1.00 84.19 116 PHE A N 1
ATOM 902 C CA . PHE A 1 116 ? -12.592 1.749 16.242 1.00 84.19 116 PHE A CA 1
ATOM 903 C C . PHE A 1 116 ? -12.445 2.291 17.669 1.00 84.19 116 PHE A C 1
ATOM 905 O O . PHE A 1 116 ? -13.446 2.441 18.366 1.00 84.19 116 PHE A O 1
ATOM 912 N N . LEU A 1 117 ? -11.223 2.618 18.099 1.00 79.00 117 LEU A N 1
ATOM 913 C CA . LEU A 1 117 ? -10.970 3.092 19.462 1.00 79.00 117 LEU A CA 1
ATOM 914 C C . LEU A 1 117 ? -11.671 4.415 19.754 1.00 79.00 117 LEU A C 1
ATOM 916 O O . LEU A 1 117 ? -12.229 4.580 20.835 1.00 79.00 117 LEU A O 1
ATOM 920 N N . LEU A 1 118 ? -11.692 5.325 18.782 1.00 72.31 118 LEU A N 1
ATOM 921 C CA . LEU A 1 118 ? -12.361 6.613 18.908 1.00 72.31 118 LEU A CA 1
ATOM 922 C C . LEU A 1 118 ? -13.877 6.453 19.062 1.00 72.31 118 LEU A C 1
ATOM 924 O O . LEU A 1 118 ? -14.466 7.003 19.989 1.00 72.31 118 LEU A O 1
ATOM 928 N N . ASN A 1 119 ? -14.501 5.654 18.195 1.00 78.25 119 ASN A N 1
ATOM 929 C CA . ASN A 1 119 ? -15.935 5.382 18.278 1.00 78.25 119 ASN A CA 1
ATOM 930 C C . ASN A 1 119 ? -16.288 4.667 19.589 1.00 78.25 119 ASN A C 1
ATOM 932 O O . ASN A 1 119 ? -17.248 5.045 20.256 1.00 78.25 119 ASN A O 1
ATOM 936 N N . MET A 1 120 ? -15.466 3.703 20.014 1.00 82.38 120 MET A N 1
ATOM 937 C CA . MET A 1 120 ? -15.625 3.058 21.316 1.00 82.38 120 MET A CA 1
ATOM 938 C C . MET A 1 120 ? -15.514 4.053 22.479 1.00 82.38 120 MET A C 1
ATOM 940 O O . MET A 1 120 ? -16.301 3.958 23.418 1.00 82.38 120 MET A O 1
ATOM 944 N N . ALA A 1 121 ? -14.592 5.022 22.422 1.00 73.44 121 ALA A N 1
ATOM 945 C CA . AL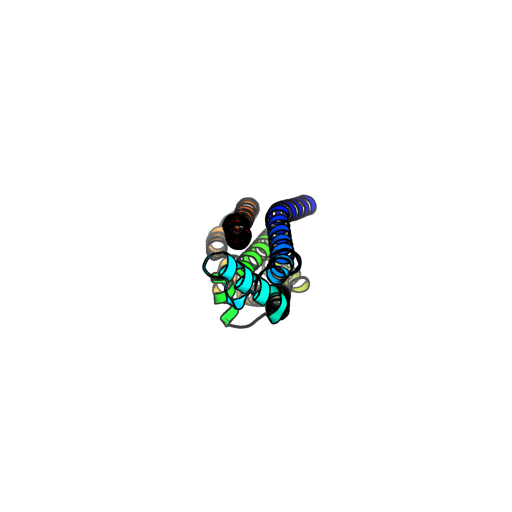A A 1 121 ? -14.433 6.050 23.458 1.00 73.44 121 ALA A CA 1
ATOM 946 C C . ALA A 1 121 ? -15.710 6.866 23.627 1.00 73.44 121 ALA A C 1
ATOM 948 O O . ALA A 1 121 ? -16.185 7.060 24.744 1.00 73.44 121 ALA A O 1
ATOM 949 N N . VAL A 1 122 ? -16.257 7.327 22.500 1.00 73.38 122 VAL A N 1
ATOM 950 C CA . VAL A 1 122 ? -17.463 8.157 22.451 1.00 73.38 122 VAL A CA 1
ATOM 951 C C . VAL A 1 122 ? -18.656 7.395 23.019 1.00 73.38 122 VAL A C 1
ATOM 953 O O . VAL A 1 122 ? -19.372 7.926 23.863 1.00 73.38 122 VAL A O 1
ATOM 956 N N . MET A 1 123 ? -18.846 6.139 22.614 1.00 81.00 123 MET A N 1
ATOM 957 C CA . MET A 1 123 ? -19.984 5.342 23.074 1.00 81.00 123 MET A CA 1
ATOM 958 C C . MET A 1 123 ? -19.889 4.995 24.564 1.00 81.00 123 MET A C 1
ATOM 960 O O . MET A 1 123 ? -20.881 5.096 25.280 1.00 81.00 123 MET A O 1
ATOM 964 N N . LEU A 1 124 ? -18.696 4.648 25.055 1.00 81.50 124 LEU A N 1
ATOM 965 C CA . LEU A 1 124 ? -18.494 4.356 26.477 1.00 81.50 124 LEU A CA 1
ATOM 966 C C . LEU A 1 124 ? -18.650 5.611 27.346 1.00 81.50 124 LEU A C 1
ATOM 968 O O . LEU A 1 124 ? -19.207 5.521 28.435 1.00 81.50 124 LEU A O 1
ATOM 972 N N . ASN A 1 125 ? -18.235 6.783 26.850 1.00 71.81 125 ASN A N 1
ATOM 973 C CA . ASN A 1 125 ? -18.515 8.073 27.492 1.00 71.81 125 ASN A CA 1
ATOM 974 C C . ASN A 1 125 ? -20.004 8.378 27.598 1.00 71.81 125 ASN A C 1
ATOM 976 O O . ASN A 1 125 ? -20.454 8.917 28.602 1.00 71.81 125 ASN A O 1
ATOM 980 N N . ALA A 1 126 ? -20.765 8.018 26.568 1.00 76.94 126 ALA A N 1
ATOM 981 C CA . ALA A 1 126 ? -22.215 8.148 26.562 1.00 76.94 126 ALA A CA 1
ATOM 982 C C . ALA A 1 126 ? -22.919 7.099 27.451 1.00 76.94 126 ALA A C 1
ATOM 984 O O . ALA A 1 126 ? -24.142 7.006 27.433 1.00 76.94 126 ALA A O 1
ATOM 985 N N . GLY A 1 127 ? -22.169 6.285 28.207 1.00 78.94 127 GLY A N 1
ATOM 986 C CA . GLY A 1 127 ? -22.708 5.255 29.097 1.00 78.94 127 GLY A CA 1
ATOM 987 C C . GLY A 1 127 ? -23.188 3.990 28.381 1.00 78.94 127 GLY A C 1
ATOM 988 O O . GLY A 1 127 ? -23.805 3.127 29.005 1.00 78.94 127 GLY A O 1
ATOM 989 N N . ILE A 1 128 ? -22.913 3.846 27.081 1.00 84.81 128 ILE A N 1
ATOM 990 C CA . ILE A 1 128 ? -23.310 2.665 26.310 1.00 84.81 128 ILE A CA 1
ATOM 991 C C . ILE A 1 128 ? -22.403 1.497 26.690 1.00 84.81 128 ILE A C 1
ATOM 993 O O . ILE A 1 128 ? -21.180 1.628 26.733 1.00 84.81 128 ILE A O 1
ATOM 997 N N . ARG A 1 129 ? -22.985 0.321 26.936 1.00 86.81 129 ARG A N 1
ATOM 998 C CA . ARG A 1 129 ? -22.225 -0.873 27.332 1.00 86.81 129 ARG A CA 1
ATOM 999 C C . ARG A 1 129 ? -21.295 -1.332 26.195 1.00 86.81 129 ARG A C 1
ATOM 1001 O O . ARG A 1 129 ? -21.692 -1.276 25.030 1.00 86.81 129 ARG A O 1
ATOM 1008 N N . PRO A 1 130 ? -20.092 -1.874 26.488 1.00 86.06 130 PRO A N 1
ATOM 1009 C CA . PRO A 1 130 ? -19.158 -2.345 25.458 1.00 86.06 130 PRO A CA 1
ATOM 1010 C C . PRO A 1 130 ? -19.774 -3.329 24.453 1.00 86.06 130 PRO A C 1
ATOM 1012 O O . PRO A 1 130 ? -19.469 -3.271 23.264 1.00 86.06 130 PRO A O 1
ATOM 1015 N N . TYR A 1 131 ? -20.667 -4.204 24.922 1.00 89.31 131 TYR A N 1
ATOM 1016 C CA . TYR A 1 131 ? -21.374 -5.172 24.085 1.00 89.31 131 TYR A CA 1
ATOM 1017 C C . TYR A 1 131 ? -22.253 -4.498 23.014 1.00 89.31 131 TYR A C 1
ATOM 1019 O O . TYR A 1 131 ? -22.187 -4.865 21.837 1.00 89.31 131 TYR A O 1
ATOM 1027 N N . ASP A 1 132 ? -23.023 -3.479 23.402 1.00 88.69 132 ASP A N 1
ATOM 1028 C CA . ASP A 1 132 ? -23.939 -2.744 22.518 1.00 88.69 132 ASP A CA 1
ATOM 1029 C C . ASP A 1 132 ? -23.183 -1.807 21.567 1.00 88.69 132 ASP A C 1
ATOM 1031 O O . ASP A 1 132 ? -23.553 -1.641 20.398 1.00 88.69 132 ASP A O 1
ATOM 1035 N N . SER A 1 133 ? -22.064 -1.254 22.037 1.00 88.06 133 SER A N 1
ATOM 1036 C CA . SER A 1 133 ? -21.142 -0.472 21.213 1.00 88.06 133 SER A CA 1
ATOM 1037 C C . SER A 1 133 ? -20.558 -1.315 20.080 1.00 88.06 133 SER A C 1
ATOM 1039 O O . SER A 1 133 ? -20.678 -0.951 18.908 1.00 88.06 133 SER A O 1
ATOM 1041 N N . LEU A 1 134 ? -20.034 -2.507 20.395 1.00 90.31 134 LEU A N 1
ATOM 1042 C CA . LEU A 1 134 ? -19.555 -3.455 19.386 1.00 90.31 134 LEU A CA 1
ATOM 1043 C C . LEU A 1 134 ? -2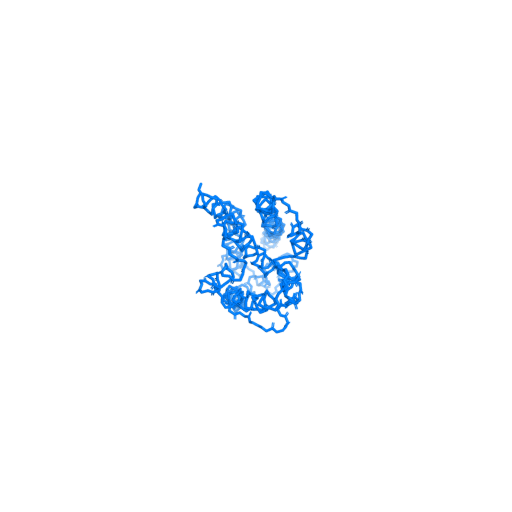0.670 -3.857 18.414 1.00 90.31 134 LEU A C 1
ATOM 1045 O O . LEU A 1 134 ? -20.446 -3.888 17.205 1.00 90.31 134 LEU A O 1
ATOM 1049 N N . ALA A 1 135 ? -21.881 -4.116 18.917 1.00 91.75 135 ALA A N 1
ATOM 1050 C CA . ALA A 1 135 ? -23.039 -4.448 18.089 1.00 91.75 135 ALA A CA 1
ATOM 1051 C C . ALA A 1 135 ? -23.366 -3.358 17.059 1.00 91.75 135 ALA A C 1
ATOM 1053 O O . ALA A 1 135 ? -23.637 -3.665 15.897 1.00 91.75 135 ALA A O 1
ATOM 1054 N N . SER A 1 136 ? -23.320 -2.095 17.476 1.00 87.81 136 SER A N 1
ATOM 1055 C CA . SER A 1 136 ? -23.596 -0.944 16.614 1.00 87.81 136 SER A CA 1
ATOM 1056 C C . SER A 1 136 ? -22.511 -0.769 15.554 1.00 87.81 136 SER A C 1
ATOM 1058 O O . SER A 1 136 ? -22.813 -0.579 14.377 1.00 87.81 136 SER A O 1
ATOM 1060 N N . MET A 1 137 ? -21.245 -0.923 15.945 1.00 88.38 137 MET A N 1
ATOM 1061 C CA . MET A 1 137 ? -20.107 -0.804 15.036 1.00 88.38 137 MET A CA 1
ATOM 1062 C C . MET A 1 137 ? -20.067 -1.933 14.002 1.00 88.38 137 MET A C 1
ATOM 1064 O O . MET A 1 137 ? -19.769 -1.675 12.838 1.00 88.38 137 MET A O 1
ATOM 1068 N N . ILE A 1 138 ? -20.424 -3.166 14.380 1.00 89.56 138 ILE A N 1
ATOM 1069 C CA . ILE A 1 138 ? -20.497 -4.325 13.472 1.00 89.56 138 ILE A CA 1
ATOM 1070 C C . ILE A 1 138 ? -21.415 -4.055 12.272 1.00 89.56 138 ILE A C 1
ATOM 1072 O O . ILE A 1 138 ? -21.080 -4.450 11.155 1.00 89.56 138 ILE A O 1
ATOM 1076 N N . LYS A 1 139 ? -22.548 -3.367 12.477 1.00 86.00 139 LYS A N 1
ATOM 1077 C CA . LYS A 1 139 ? -23.542 -3.102 11.419 1.00 86.00 139 LYS A CA 1
ATOM 1078 C C . LYS A 1 139 ? -22.991 -2.251 10.274 1.00 86.00 139 LYS A C 1
ATOM 1080 O O . LYS A 1 139 ? -23.389 -2.448 9.133 1.00 86.00 139 LYS A O 1
ATOM 1085 N N . ILE A 1 140 ? -22.081 -1.333 10.586 1.00 81.12 140 ILE A N 1
ATOM 1086 C CA . ILE A 1 140 ? -21.499 -0.373 9.635 1.00 81.12 140 ILE A CA 1
ATOM 1087 C C . ILE A 1 140 ? -20.062 -0.733 9.229 1.00 81.12 140 ILE A C 1
ATOM 1089 O O . ILE A 1 140 ? -19.422 0.002 8.479 1.00 81.12 140 ILE A O 1
ATOM 1093 N N . SER A 1 141 ? -19.529 -1.844 9.744 1.00 80.12 141 SER A N 1
ATOM 1094 C CA . SER A 1 141 ? -18.135 -2.235 9.546 1.00 80.12 141 SER A CA 1
ATOM 1095 C C . SER A 1 141 ? -17.931 -3.037 8.258 1.00 80.12 141 SER A C 1
ATOM 1097 O O . SER A 1 141 ? -18.728 -3.930 7.958 1.00 80.12 141 SER A O 1
ATOM 1099 N N . PRO A 1 142 ? -16.821 -2.814 7.527 1.00 78.81 142 PRO A N 1
ATOM 1100 C CA . PRO A 1 142 ? -16.456 -3.657 6.394 1.00 78.81 142 PRO A CA 1
ATOM 1101 C C . PRO A 1 142 ? -16.195 -5.109 6.841 1.00 78.81 142 PRO A C 1
ATOM 1103 O O . PRO A 1 142 ? -15.844 -5.331 8.006 1.00 78.81 142 PRO A O 1
ATOM 1106 N N . PRO A 1 143 ? -16.292 -6.107 5.937 1.00 80.56 143 PRO A N 1
ATOM 1107 C CA . PRO A 1 143 ? -16.189 -7.532 6.276 1.00 80.56 143 PRO A CA 1
ATOM 1108 C C . PRO A 1 143 ? -14.967 -7.912 7.127 1.00 80.56 143 PRO A C 1
ATOM 1110 O O . PRO A 1 143 ? -15.080 -8.744 8.027 1.00 80.56 143 PRO A O 1
ATOM 1113 N N . TRP A 1 144 ? -13.810 -7.288 6.876 1.00 82.12 144 TRP A N 1
ATOM 1114 C CA . TRP A 1 144 ? -12.587 -7.509 7.655 1.00 82.12 144 TRP A CA 1
ATOM 1115 C C . TRP A 1 144 ? -12.687 -7.052 9.118 1.00 82.12 144 TRP A C 1
ATOM 1117 O O . TRP A 1 144 ? -12.212 -7.752 10.019 1.00 82.12 144 TRP A O 1
ATOM 1127 N N . LEU A 1 145 ? -13.288 -5.880 9.351 1.00 82.62 145 LEU A N 1
ATOM 1128 C CA . LEU A 1 145 ? -13.466 -5.321 10.691 1.00 82.62 145 LEU A CA 1
ATOM 1129 C C . LEU A 1 145 ? -14.597 -6.058 11.407 1.00 82.62 145 LEU A C 1
ATOM 1131 O O . LEU A 1 145 ? -14.448 -6.432 12.565 1.00 82.62 145 LEU A O 1
ATOM 1135 N N . LYS A 1 146 ? -15.679 -6.359 10.684 1.00 85.94 146 LYS A N 1
ATOM 1136 C CA . LYS A 1 146 ? -16.832 -7.110 11.182 1.00 85.94 146 LYS A CA 1
ATOM 1137 C C . LYS A 1 146 ? -16.424 -8.424 11.851 1.00 85.94 146 LYS A C 1
ATOM 1139 O O . LYS A 1 146 ? -16.763 -8.618 13.009 1.00 85.94 146 LYS A O 1
ATOM 1144 N N . GLN A 1 147 ? -15.609 -9.250 11.189 1.00 85.50 147 GLN A N 1
ATOM 1145 C CA . GLN A 1 147 ? -15.122 -10.517 11.756 1.00 85.50 147 GLN A CA 1
ATOM 1146 C C . GLN A 1 147 ? -14.396 -10.326 13.101 1.00 85.50 147 GLN A C 1
ATOM 1148 O O . GLN A 1 147 ? -14.591 -11.095 14.040 1.00 85.50 147 GLN A O 1
ATOM 1153 N N . ARG A 1 148 ? -13.571 -9.279 13.209 1.00 88.38 148 ARG A N 1
ATOM 1154 C CA . ARG A 1 148 ? -12.788 -8.983 14.419 1.00 88.38 148 ARG A CA 1
ATOM 1155 C C . ARG A 1 148 ? -13.671 -8.488 15.555 1.00 88.38 148 ARG A C 1
ATOM 1157 O O . ARG A 1 148 ? -13.492 -8.897 16.699 1.00 88.38 148 ARG A O 1
ATOM 1164 N N . LEU A 1 149 ? -14.629 -7.621 15.233 1.00 89.75 149 LEU A N 1
ATOM 1165 C CA . LEU A 1 149 ? -15.578 -7.095 16.207 1.00 89.75 149 LEU A CA 1
ATOM 1166 C C . LEU A 1 149 ? -16.569 -8.162 16.673 1.00 89.75 149 LEU A C 1
ATOM 1168 O O . LEU A 1 149 ? -16.931 -8.159 17.842 1.00 89.75 149 LEU A O 1
ATOM 1172 N N . GLU A 1 150 ? -16.978 -9.087 15.805 1.00 89.50 150 GLU A N 1
ATOM 1173 C CA . GLU A 1 150 ? -17.827 -10.228 16.170 1.00 89.50 150 GLU A CA 1
ATOM 1174 C C . GLU A 1 150 ? -17.116 -11.157 17.159 1.00 89.50 150 GLU A C 1
ATOM 1176 O O . GLU A 1 150 ? -17.694 -11.496 18.192 1.00 89.50 150 GLU A O 1
ATOM 1181 N N . ALA A 1 151 ? -15.843 -11.485 16.909 1.00 87.81 151 ALA A N 1
ATOM 1182 C CA . ALA A 1 151 ? -15.030 -12.272 17.837 1.00 87.81 151 ALA A CA 1
ATOM 1183 C C . ALA A 1 151 ? -14.856 -11.567 19.196 1.00 87.81 151 ALA A C 1
ATOM 1185 O O . ALA A 1 151 ? -15.044 -12.177 20.248 1.00 87.81 151 ALA A O 1
ATOM 1186 N N . ALA A 1 152 ? -14.575 -10.260 19.187 1.00 89.38 152 ALA A N 1
ATOM 1187 C CA . ALA A 1 152 ? -14.480 -9.473 20.416 1.00 89.38 152 ALA A CA 1
ATOM 1188 C C . ALA A 1 152 ? -15.831 -9.383 21.151 1.00 89.38 152 ALA A C 1
ATOM 1190 O O . ALA A 1 152 ? -15.890 -9.509 22.372 1.00 89.38 152 ALA A O 1
ATOM 1191 N N . ARG A 1 153 ? -16.941 -9.209 20.425 1.00 91.75 153 ARG A N 1
ATOM 1192 C CA . ARG A 1 153 ? -18.288 -9.140 21.010 1.00 91.75 153 ARG A CA 1
ATOM 1193 C C . ARG A 1 153 ? -18.681 -10.455 21.668 1.00 91.75 153 ARG A C 1
ATOM 1195 O O . ARG A 1 153 ? -19.303 -10.422 22.726 1.00 91.75 153 ARG A O 1
ATOM 1202 N N . TYR A 1 154 ? -18.303 -11.585 21.073 1.00 91.00 154 TYR A N 1
ATOM 1203 C CA . TYR A 1 154 ? -18.498 -12.899 21.676 1.00 91.00 154 TYR A CA 1
ATOM 1204 C C . TYR A 1 154 ? -17.787 -12.998 23.034 1.00 91.00 154 TYR A C 1
ATOM 1206 O O . TYR A 1 154 ? -18.425 -13.334 24.028 1.00 91.00 154 TYR A O 1
ATOM 1214 N N . GLY A 1 155 ? -16.512 -12.595 23.114 1.00 87.50 155 GLY A N 1
ATOM 1215 C CA . GLY A 1 155 ? -15.766 -12.561 24.379 1.00 87.50 155 GLY A CA 1
ATOM 1216 C C . GLY A 1 155 ? -16.408 -11.656 25.437 1.00 87.50 155 GLY A C 1
ATOM 1217 O O . GLY A 1 155 ? -16.568 -12.065 26.586 1.00 87.50 155 GLY A O 1
ATOM 1218 N N . VAL A 1 156 ? -16.860 -10.457 25.050 1.00 88.50 156 VAL A N 1
ATOM 1219 C CA . VAL A 1 156 ? -17.586 -9.551 25.962 1.00 88.50 156 VAL A CA 1
ATOM 1220 C C . VAL A 1 156 ? -18.913 -10.160 26.431 1.00 88.50 156 VAL A C 1
ATOM 1222 O O . VAL A 1 156 ? -19.273 -10.013 27.595 1.00 88.50 156 VAL A O 1
ATOM 1225 N N . GLY A 1 157 ? -19.627 -10.879 25.559 1.00 87.81 157 GLY A N 1
ATOM 1226 C CA . GLY A 1 157 ? -20.859 -11.592 25.910 1.00 87.81 157 GLY A CA 1
ATOM 1227 C C . GLY A 1 157 ? -20.657 -12.699 26.951 1.00 87.81 157 GLY A C 1
ATOM 1228 O O . GLY A 1 157 ? -21.569 -12.979 27.719 1.00 87.81 157 GLY A O 1
ATOM 1229 N N . LEU A 1 158 ? -19.450 -13.267 27.032 1.00 89.12 158 LEU A N 1
ATOM 1230 C CA . LEU A 1 158 ? -19.042 -14.222 28.071 1.00 89.12 158 LEU A CA 1
ATOM 1231 C C . LEU A 1 158 ? -18.618 -13.543 29.389 1.00 89.12 158 LEU A C 1
ATOM 1233 O O . LEU A 1 158 ? -18.095 -14.204 30.282 1.00 89.12 158 LEU A O 1
ATOM 1237 N N . GLY A 1 159 ? -18.796 -12.224 29.511 1.00 84.75 159 GLY A N 1
ATOM 1238 C CA . GLY A 1 159 ? -18.415 -11.450 30.694 1.00 84.75 159 GLY A CA 1
ATOM 1239 C C . GLY A 1 159 ? -16.954 -10.995 30.707 1.00 84.75 159 GLY A C 1
ATOM 1240 O O . GLY A 1 159 ? -16.495 -10.448 31.709 1.00 84.75 159 GLY A O 1
ATOM 1241 N N . GLN A 1 160 ? -16.202 -11.184 29.615 1.00 86.12 160 GLN A N 1
ATOM 1242 C CA . GLN A 1 160 ? -14.832 -10.681 29.539 1.00 86.12 160 GLN A CA 1
ATOM 1243 C C . GLN A 1 160 ? -14.817 -9.157 29.410 1.00 86.12 160 GLN A C 1
ATOM 1245 O O . GLN A 1 160 ? -15.625 -8.543 28.712 1.00 86.12 160 GLN A O 1
ATOM 1250 N N . ASN A 1 161 ? -13.812 -8.539 30.022 1.00 85.88 161 ASN A N 1
ATOM 1251 C CA . ASN A 1 161 ? -13.492 -7.144 29.766 1.00 85.88 161 ASN A CA 1
ATOM 1252 C C . ASN A 1 161 ? -13.119 -6.938 28.280 1.00 85.88 161 ASN A C 1
ATOM 1254 O O . ASN A 1 161 ? -12.452 -7.790 27.693 1.00 85.88 161 ASN A O 1
ATOM 1258 N N . LEU A 1 162 ? -13.479 -5.793 27.687 1.00 84.19 162 LEU A N 1
ATOM 1259 C CA . LEU A 1 162 ? -13.214 -5.452 26.282 1.00 84.19 162 LEU A CA 1
ATOM 1260 C C . LEU A 1 162 ? -11.759 -5.705 25.850 1.00 84.19 162 LEU A C 1
ATOM 1262 O O . LEU A 1 162 ? -11.530 -6.279 24.787 1.00 84.19 162 LEU A O 1
ATOM 1266 N N . GLY A 1 163 ? -10.773 -5.311 26.663 1.00 82.81 163 GLY A N 1
ATOM 1267 C CA . GLY A 1 163 ? -9.362 -5.542 26.330 1.00 82.81 163 GLY A CA 1
ATOM 1268 C C . GLY A 1 163 ? -9.008 -7.033 26.275 1.00 82.81 163 GLY A C 1
ATOM 1269 O O . GLY A 1 163 ? -8.292 -7.478 25.378 1.00 82.81 163 GLY A O 1
ATOM 1270 N N . VAL A 1 164 ? -9.549 -7.824 27.207 1.00 84.06 164 VAL A N 1
ATOM 1271 C CA . VAL A 1 164 ? -9.356 -9.283 27.257 1.00 84.06 164 VAL A CA 1
ATOM 1272 C C . VAL A 1 164 ? -10.059 -9.957 26.082 1.00 84.06 164 VAL A C 1
ATOM 1274 O O . VAL A 1 164 ? -9.467 -10.831 25.459 1.00 84.06 164 VAL A O 1
ATOM 1277 N N . ALA A 1 165 ? -11.258 -9.497 25.727 1.00 86.44 165 ALA A N 1
ATOM 1278 C CA . ALA A 1 165 ? -12.018 -9.998 24.588 1.00 86.44 165 ALA A CA 1
ATOM 1279 C C . ALA A 1 165 ? -11.325 -9.720 23.240 1.00 86.44 165 ALA A C 1
ATOM 1281 O O . ALA A 1 165 ? -11.297 -10.571 22.353 1.00 86.44 165 ALA A O 1
ATOM 1282 N N . LEU A 1 166 ? -10.703 -8.546 23.083 1.00 86.25 166 LEU A N 1
ATOM 1283 C CA . LEU A 1 166 ? -9.889 -8.227 21.904 1.00 86.25 166 LEU A CA 1
ATOM 1284 C C . LEU A 1 166 ? -8.613 -9.078 21.837 1.00 86.25 166 LEU A C 1
ATOM 1286 O O . LEU A 1 166 ? -8.192 -9.478 20.751 1.00 86.25 166 LEU A O 1
ATOM 1290 N N . ARG A 1 167 ? -8.007 -9.386 22.992 1.00 85.06 167 ARG A N 1
ATOM 1291 C CA . ARG A 1 167 ? -6.844 -10.279 23.074 1.00 85.06 167 ARG A CA 1
ATOM 1292 C C . ARG A 1 167 ? -7.214 -11.724 22.736 1.00 85.06 167 ARG A C 1
ATOM 1294 O O . ARG A 1 167 ? -6.509 -12.355 21.953 1.00 85.06 167 ARG A O 1
ATOM 1301 N N . SER A 1 168 ? -8.305 -12.237 23.303 1.00 84.00 168 SER A N 1
ATOM 1302 C CA . SER A 1 168 ? -8.776 -13.612 23.095 1.00 84.00 168 SER A CA 1
ATOM 1303 C C . SER A 1 168 ? -9.271 -13.851 21.667 1.00 84.00 168 SER A C 1
ATOM 1305 O O . SER A 1 168 ? -9.154 -14.965 21.166 1.00 84.00 168 SER A O 1
ATOM 1307 N N . ALA A 1 169 ? -9.714 -12.799 20.969 1.00 83.69 169 ALA A N 1
ATOM 1308 C CA . ALA A 1 169 ? -10.051 -12.855 19.549 1.00 83.69 169 ALA A CA 1
ATOM 1309 C C . ALA A 1 169 ? -8.852 -13.192 18.631 1.00 83.69 169 ALA A C 1
ATOM 1311 O O . ALA A 1 169 ? -9.057 -13.566 17.480 1.00 83.69 169 ALA A O 1
ATOM 1312 N N . GLY A 1 170 ? -7.599 -13.058 19.095 1.00 79.06 170 GLY A N 1
ATOM 1313 C CA . GLY A 1 170 ? -6.411 -13.550 18.377 1.00 79.06 170 GLY A CA 1
ATOM 1314 C C . GLY A 1 170 ? -6.078 -12.825 17.064 1.00 79.06 170 GLY A C 1
ATOM 1315 O O . GLY A 1 170 ? -5.269 -13.305 16.273 1.00 79.06 170 GLY A O 1
ATOM 1316 N N . HIS A 1 171 ? -6.694 -11.668 16.811 1.00 78.94 171 HIS A N 1
ATOM 1317 C CA . HIS A 1 171 ? -6.525 -10.907 15.569 1.00 78.94 171 HIS A CA 1
ATOM 1318 C C . HIS A 1 171 ? -5.475 -9.788 15.647 1.00 78.94 171 HIS A C 1
ATOM 1320 O O . HIS A 1 171 ? -5.297 -9.072 14.660 1.00 78.94 171 HIS A O 1
ATOM 1326 N N . ASP A 1 172 ? -4.818 -9.612 16.803 1.00 73.81 172 ASP A N 1
ATOM 1327 C CA . ASP A 1 172 ? -3.860 -8.525 17.076 1.00 73.81 172 ASP A CA 1
ATOM 1328 C C . ASP A 1 172 ? -4.413 -7.127 16.702 1.00 73.81 172 ASP A C 1
ATOM 1330 O O . ASP A 1 172 ? -3.692 -6.240 16.248 1.00 73.81 172 ASP A O 1
ATOM 1334 N N . PHE A 1 173 ? -5.726 -6.934 16.875 1.00 76.69 173 PHE A N 1
ATOM 1335 C CA . PHE A 1 173 ? -6.460 -5.712 16.541 1.00 76.69 173 PHE A CA 1
ATOM 1336 C C . PHE A 1 173 ? -6.922 -4.977 17.810 1.00 76.69 173 PHE A C 1
ATOM 1338 O O . PHE A 1 173 ? -7.463 -5.640 18.698 1.00 76.69 173 PHE A O 1
ATOM 1345 N N . PRO A 1 174 ? -6.826 -3.632 17.899 1.00 69.25 174 PRO A N 1
ATOM 1346 C CA . PRO A 1 174 ? -6.303 -2.656 16.917 1.00 69.25 174 PRO A CA 1
ATOM 1347 C C . PRO A 1 174 ? -4.794 -2.717 16.681 1.00 69.25 174 PRO A C 1
ATOM 1349 O O . PRO A 1 174 ? -4.327 -2.572 15.556 1.00 69.25 174 PRO A O 1
ATOM 1352 N N . ASP A 1 175 ? -4.069 -2.939 17.769 1.00 73.50 175 ASP A N 1
ATOM 1353 C CA . ASP A 1 175 ? -2.638 -3.190 17.848 1.00 73.50 175 ASP A CA 1
ATOM 1354 C C . ASP A 1 175 ? -2.356 -3.822 19.219 1.00 73.50 175 ASP A C 1
ATOM 1356 O O . ASP A 1 175 ? -3.131 -3.629 20.164 1.00 73.50 175 ASP A O 1
ATOM 1360 N N . ARG A 1 176 ? -1.251 -4.556 19.367 1.00 71.94 176 ARG A N 1
ATOM 1361 C CA . ARG A 1 176 ? -0.900 -5.206 20.640 1.00 71.94 176 ARG A CA 1
ATOM 1362 C C . ARG A 1 176 ? -0.747 -4.219 21.791 1.00 71.94 176 ARG A C 1
ATOM 1364 O O . ARG A 1 176 ? -1.217 -4.507 22.893 1.00 71.94 176 ARG A O 1
ATOM 1371 N N . GLN A 1 177 ? -0.148 -3.055 21.542 1.00 67.94 177 GLN A N 1
ATOM 1372 C CA . GLN A 1 177 ? 0.019 -2.029 22.572 1.00 67.94 177 GLN A CA 1
ATOM 1373 C C . GLN A 1 177 ? -1.334 -1.442 22.981 1.00 67.94 177 GLN A C 1
ATOM 1375 O O . GLN A 1 177 ? -1.603 -1.274 24.170 1.00 67.94 177 GLN A O 1
ATOM 1380 N N 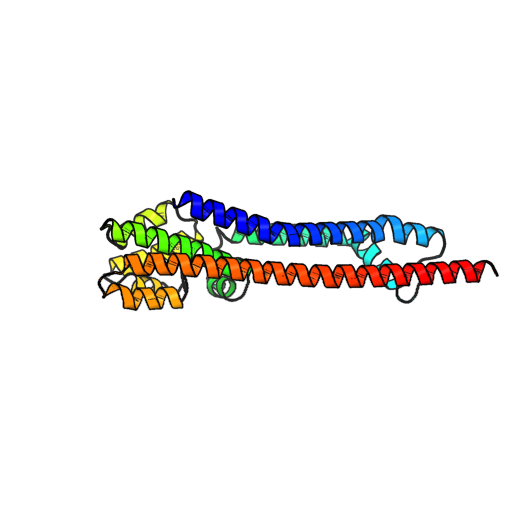. ALA A 1 178 ? -2.217 -1.209 22.005 1.00 69.12 178 ALA A N 1
ATOM 1381 C CA . ALA A 1 178 ? -3.576 -0.738 22.250 1.00 69.12 178 ALA A CA 1
ATOM 1382 C C . ALA A 1 178 ? -4.375 -1.747 23.089 1.00 69.12 178 ALA A C 1
ATOM 1384 O O . ALA A 1 178 ? -4.980 -1.374 24.091 1.00 69.12 178 ALA A O 1
ATOM 1385 N N . ILE A 1 179 ? -4.332 -3.035 22.727 1.00 76.44 179 ILE A N 1
ATOM 1386 C CA . ILE A 1 179 ? -5.000 -4.114 23.470 1.00 76.44 179 ILE A CA 1
ATOM 1387 C C . ILE A 1 179 ? -4.501 -4.155 24.916 1.00 76.44 179 ILE A C 1
ATOM 1389 O O . ILE A 1 179 ? -5.299 -4.223 25.849 1.00 76.44 179 ILE A O 1
ATOM 1393 N N . GLN A 1 180 ? -3.183 -4.105 25.122 1.00 72.12 180 GLN A N 1
ATOM 1394 C CA . GLN A 1 180 ? -2.599 -4.141 26.460 1.00 72.12 180 GLN A CA 1
ATOM 1395 C C . GLN A 1 180 ? -3.005 -2.924 27.295 1.00 72.12 180 GLN A C 1
ATOM 1397 O O . GLN A 1 180 ? -3.343 -3.085 28.467 1.00 72.12 180 GLN A O 1
ATOM 1402 N N . TYR A 1 181 ? -3.048 -1.740 26.684 1.00 71.19 181 TYR A N 1
ATOM 1403 C CA . TYR A 1 181 ? -3.538 -0.530 27.333 1.00 71.19 181 TYR A CA 1
ATOM 1404 C C . TYR A 1 181 ? -5.009 -0.671 27.746 1.00 71.19 181 TYR A C 1
ATOM 1406 O O . TYR A 1 181 ? -5.339 -0.436 28.905 1.00 71.19 181 TYR A O 1
ATOM 1414 N N . LEU A 1 182 ? -5.876 -1.161 26.853 1.00 72.75 182 LEU A N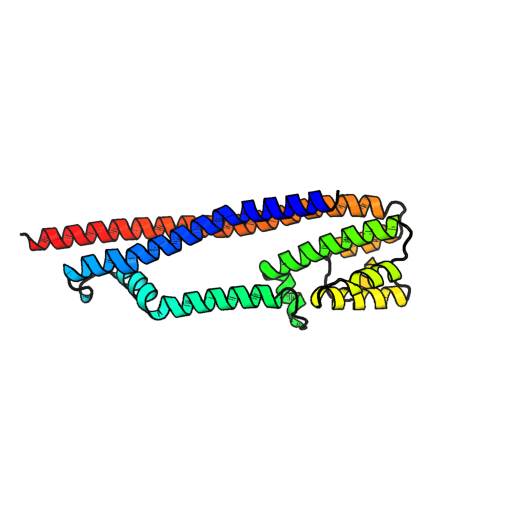 1
ATOM 1415 C CA . LEU A 1 182 ? -7.293 -1.408 27.144 1.00 72.75 182 LEU A CA 1
ATOM 1416 C C . LEU A 1 182 ? -7.498 -2.412 28.286 1.00 72.75 182 LEU A C 1
ATOM 1418 O O . LEU A 1 182 ? -8.355 -2.185 29.137 1.00 72.75 182 LEU A O 1
ATOM 1422 N N . CYS A 1 183 ? -6.710 -3.493 28.335 1.00 70.50 183 CYS A N 1
ATOM 1423 C CA . CYS A 1 183 ? -6.771 -4.481 29.419 1.00 70.50 183 CYS A CA 1
ATOM 1424 C C . CYS A 1 183 ? -6.506 -3.859 30.796 1.00 70.50 183 CYS A C 1
ATOM 1426 O O . CYS A 1 183 ? -7.133 -4.253 31.773 1.00 70.50 183 CYS A O 1
ATOM 1428 N N . ILE A 1 184 ? -5.560 -2.921 30.879 1.00 70.12 184 ILE A N 1
ATOM 1429 C CA . ILE A 1 184 ? -5.158 -2.285 32.141 1.00 70.12 184 ILE A CA 1
ATOM 1430 C C . ILE A 1 184 ? -6.160 -1.198 32.533 1.00 70.12 184 ILE A C 1
ATOM 1432 O O . ILE A 1 184 ? -6.497 -1.029 33.705 1.00 70.12 184 ILE A O 1
ATOM 1436 N N . LEU A 1 185 ? -6.624 -0.440 31.543 1.00 66.62 185 LEU A N 1
ATOM 1437 C CA . LEU A 1 185 ? -7.385 0.775 31.772 1.00 66.62 185 LEU A CA 1
ATOM 1438 C C . LEU A 1 185 ? -8.852 0.517 32.110 1.00 66.62 185 LEU A C 1
ATOM 1440 O O . LEU A 1 185 ? -9.473 1.316 32.799 1.00 66.62 185 LEU A O 1
ATOM 1444 N N . ALA A 1 186 ? -9.406 -0.604 31.660 1.00 61.84 186 ALA A N 1
ATOM 1445 C CA . ALA A 1 186 ? -10.812 -0.915 31.866 1.00 61.84 186 ALA A CA 1
ATOM 1446 C C . ALA A 1 186 ? -11.182 -1.244 33.332 1.00 61.84 186 ALA A C 1
ATOM 1448 O O . ALA A 1 186 ? -12.358 -1.427 33.623 1.00 61.84 186 ALA A O 1
ATOM 1449 N N . ASN A 1 187 ? -10.200 -1.259 34.244 1.00 58.25 187 ASN A N 1
ATOM 1450 C CA . ASN A 1 187 ? -10.394 -1.333 35.696 1.00 58.25 187 ASN A CA 1
ATOM 1451 C C . ASN A 1 187 ? -10.132 0.006 36.428 1.00 58.25 187 ASN A C 1
ATOM 1453 O O . ASN A 1 187 ? -10.171 0.034 37.656 1.00 58.25 187 ASN A O 1
ATOM 1457 N N . ARG A 1 188 ? -9.842 1.116 35.725 1.00 55.09 188 ARG A N 1
ATOM 1458 C CA . ARG A 1 188 ? -9.594 2.441 36.335 1.00 55.09 188 ARG A CA 1
ATOM 1459 C C . ARG A 1 188 ? -10.611 3.486 35.861 1.00 55.09 188 ARG A C 1
ATOM 1461 O O . ARG A 1 188 ? -11.002 3.502 34.697 1.00 55.09 188 ARG A O 1
ATOM 1468 N N . GLY A 1 189 ? -10.997 4.400 36.756 1.00 52.62 189 GLY A N 1
ATOM 1469 C CA . GLY A 1 189 ? -11.743 5.608 36.384 1.00 52.62 189 GLY A CA 1
ATOM 1470 C C . GLY A 1 189 ? -10.937 6.471 35.400 1.00 52.62 189 GLY A C 1
ATOM 1471 O O . GLY A 1 189 ? -9.717 6.559 35.523 1.00 52.62 189 GLY A O 1
ATOM 1472 N N . GLY A 1 190 ? -11.603 7.073 34.407 1.00 61.03 190 GLY A N 1
ATOM 1473 C CA . GLY A 1 190 ? -10.955 7.898 33.369 1.00 61.03 190 GLY A CA 1
ATOM 1474 C C . GLY A 1 190 ? -10.636 7.178 32.047 1.00 61.03 190 GLY A C 1
ATOM 1475 O O . GLY A 1 190 ? -9.842 7.674 31.247 1.00 61.03 190 GLY A O 1
ATOM 1476 N N . PHE A 1 191 ? -11.254 6.017 31.792 1.00 61.84 191 PHE A N 1
ATOM 1477 C CA . PHE A 1 191 ? -11.037 5.200 30.588 1.00 61.84 191 PHE A CA 1
ATOM 1478 C C . PHE A 1 191 ? -11.177 5.978 29.270 1.00 61.84 191 PHE A C 1
ATOM 1480 O O . PHE A 1 191 ? -10.402 5.776 28.336 1.00 61.84 191 PHE A O 1
ATOM 1487 N N . SER A 1 192 ? -12.149 6.882 29.177 1.00 57.84 192 SER A N 1
ATOM 1488 C CA . SER A 1 192 ? -12.447 7.553 27.916 1.00 57.84 192 SER A CA 1
ATOM 1489 C C . SER A 1 192 ? -11.487 8.699 27.579 1.00 57.84 192 SER A C 1
ATOM 1491 O O . SER A 1 192 ? -11.139 8.877 26.415 1.00 57.84 192 SER A O 1
ATOM 1493 N N . GLU A 1 193 ? -10.997 9.434 28.578 1.00 63.06 193 GLU A N 1
ATOM 1494 C CA . GLU A 1 193 ? -10.086 10.569 28.400 1.00 63.06 193 GLU A CA 1
ATOM 1495 C C . GLU A 1 193 ? -8.700 10.089 27.952 1.00 63.06 193 GLU A C 1
ATOM 1497 O O . GLU A 1 193 ? -8.084 10.617 27.022 1.00 63.06 193 GLU A O 1
ATOM 1502 N N . ALA A 1 194 ? -8.268 8.968 28.520 1.00 60.69 194 ALA A N 1
ATOM 1503 C CA . ALA A 1 194 ? -7.130 8.202 28.046 1.00 60.69 194 ALA A CA 1
ATOM 1504 C C . ALA A 1 194 ? -7.319 7.663 26.617 1.00 60.69 194 ALA A C 1
ATOM 1506 O O . ALA A 1 194 ? -6.361 7.656 25.842 1.00 60.69 194 ALA A O 1
ATOM 1507 N N . LEU A 1 195 ? -8.537 7.261 26.232 1.00 62.31 195 LEU A N 1
ATOM 1508 C CA . LEU A 1 195 ? -8.831 6.780 24.879 1.00 62.31 195 LEU A CA 1
ATOM 1509 C C . LEU A 1 195 ? -8.839 7.914 23.840 1.00 62.31 195 LEU A C 1
ATOM 1511 O O . LEU A 1 195 ? -8.375 7.721 22.715 1.00 62.31 195 LEU A O 1
ATOM 1515 N N . VAL A 1 196 ? -9.264 9.121 24.225 1.00 63.28 196 VAL A N 1
ATOM 1516 C CA . VAL A 1 196 ? -9.139 10.340 23.406 1.00 63.28 196 VAL A CA 1
ATOM 1517 C C . VAL A 1 196 ? -7.667 10.720 23.226 1.00 63.28 196 VAL A C 1
ATOM 1519 O O . VAL A 1 196 ? -7.206 10.899 22.096 1.00 63.28 196 VAL A O 1
ATOM 1522 N N . LYS A 1 197 ? -6.885 10.757 24.313 1.00 66.25 197 LYS A N 1
ATOM 1523 C CA . LYS A 1 197 ? -5.443 11.059 24.257 1.00 66.25 197 LYS A CA 1
ATOM 1524 C C . LYS A 1 197 ? -4.669 10.022 23.437 1.00 66.25 197 LYS A C 1
ATOM 1526 O O . LYS A 1 197 ? -3.734 10.371 22.715 1.00 66.25 197 LYS A O 1
ATOM 1531 N N . PHE A 1 198 ? -5.067 8.755 23.525 1.00 63.34 198 PHE A N 1
ATOM 1532 C CA . PHE A 1 198 ? -4.535 7.681 22.695 1.00 63.34 198 PHE A CA 1
ATOM 1533 C C . PHE A 1 198 ? -4.887 7.889 21.219 1.00 63.34 198 PHE A C 1
ATOM 1535 O O . PHE A 1 198 ? -3.998 7.822 20.375 1.00 63.34 198 PHE A O 1
ATOM 1542 N N . SER A 1 199 ? -6.143 8.219 20.907 1.00 59.66 199 SER A N 1
ATOM 1543 C CA . SER A 1 199 ? -6.598 8.467 19.533 1.00 59.66 199 SER A CA 1
ATOM 1544 C C . SER A 1 199 ? -5.804 9.589 18.858 1.00 59.66 199 SER A C 1
ATOM 1546 O O . SER A 1 199 ? -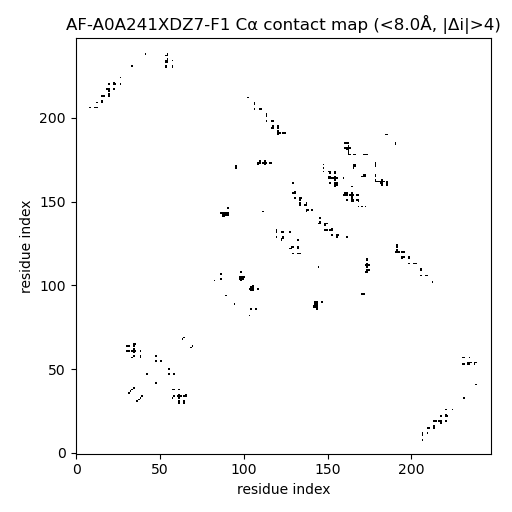5.373 9.426 17.719 1.00 59.66 199 SER A O 1
ATOM 1548 N N . HIS A 1 200 ? -5.521 10.683 19.574 1.00 66.44 200 HIS A N 1
ATOM 1549 C CA . HIS A 1 200 ? -4.682 11.773 19.062 1.00 66.44 200 HIS A CA 1
ATOM 1550 C C . HIS A 1 200 ? -3.228 11.348 18.814 1.00 66.44 200 HIS A C 1
ATOM 1552 O O . HIS A 1 200 ? -2.696 11.571 17.728 1.00 66.44 200 HIS A O 1
ATOM 1558 N N . ARG A 1 201 ? -2.590 10.669 19.776 1.00 64.06 201 ARG A N 1
ATOM 1559 C CA . ARG A 1 201 ? -1.201 10.190 19.622 1.00 64.06 201 ARG A CA 1
ATOM 1560 C C . ARG A 1 201 ? -1.067 9.173 18.481 1.00 64.06 201 ARG A C 1
ATOM 1562 O O . ARG A 1 201 ? -0.050 9.099 17.791 1.00 64.06 201 ARG A O 1
ATOM 1569 N N . TRP A 1 202 ? -2.115 8.387 18.267 1.00 60.44 202 TRP A N 1
ATOM 1570 C CA . TRP A 1 202 ? -2.163 7.380 17.218 1.00 60.44 202 TRP A CA 1
ATOM 1571 C C . TRP A 1 202 ? -2.412 7.980 15.828 1.00 60.44 202 TRP A C 1
ATOM 1573 O O . TRP A 1 202 ? -1.874 7.470 14.845 1.00 60.44 202 TRP A O 1
ATOM 1583 N N . GLN A 1 203 ? -3.151 9.094 15.733 1.00 62.12 203 GLN A N 1
ATOM 1584 C CA . GLN A 1 203 ? -3.260 9.880 14.496 1.00 62.12 203 GLN A CA 1
ATOM 1585 C C . GLN A 1 203 ? -1.888 10.393 14.045 1.00 62.12 203 GLN A C 1
ATOM 1587 O O . GLN A 1 203 ? -1.518 10.191 12.890 1.00 62.12 203 GLN A O 1
ATOM 1592 N N . GLU A 1 204 ? -1.097 10.970 14.955 1.00 64.06 204 GLU A N 1
ATOM 1593 C CA . GLU A 1 204 ? 0.268 11.420 14.642 1.00 64.06 204 GLU A CA 1
ATOM 1594 C C . GLU A 1 204 ? 1.173 10.264 14.202 1.00 64.06 204 GLU A C 1
ATOM 1596 O O . GLU A 1 204 ? 1.921 10.380 13.234 1.00 64.06 204 GLU A O 1
ATOM 1601 N N . THR A 1 205 ? 1.079 9.119 14.882 1.00 59.97 205 THR A N 1
ATOM 1602 C CA . THR A 1 205 ? 1.867 7.925 14.536 1.00 59.97 205 THR A CA 1
ATOM 1603 C C . THR A 1 205 ? 1.484 7.382 13.156 1.00 59.97 205 THR A C 1
ATOM 1605 O O . THR A 1 205 ? 2.349 6.948 12.396 1.00 59.97 205 THR A O 1
ATOM 1608 N N . SER A 1 206 ? 0.198 7.464 12.801 1.00 57.84 206 SER A N 1
ATOM 1609 C CA . SER A 1 206 ? -0.303 7.025 11.499 1.00 57.84 206 SER A CA 1
ATOM 1610 C C . SER A 1 206 ? 0.204 7.897 10.357 1.00 57.84 206 SER A C 1
ATOM 1612 O O . SER A 1 206 ? 0.628 7.376 9.327 1.00 57.84 206 SER A O 1
ATOM 1614 N N . LEU A 1 207 ? 0.217 9.216 10.560 1.00 62.16 207 LEU A N 1
ATOM 1615 C CA . LEU A 1 207 ? 0.767 10.165 9.595 1.00 62.16 207 LEU A CA 1
ATOM 1616 C C . LEU A 1 207 ? 2.268 9.940 9.386 1.00 62.16 207 LEU A C 1
ATOM 1618 O O . LEU A 1 207 ? 2.697 9.819 8.243 1.00 62.16 207 LEU A O 1
ATOM 1622 N N . LYS A 1 208 ? 3.040 9.743 10.463 1.00 63.59 208 LYS A N 1
ATOM 1623 C CA . LYS A 1 208 ? 4.481 9.449 10.368 1.00 63.59 208 LYS A CA 1
ATOM 1624 C C . LYS A 1 208 ? 4.787 8.193 9.550 1.00 63.59 208 LYS A C 1
ATOM 1626 O O . LYS A 1 208 ? 5.744 8.184 8.786 1.00 63.59 208 LYS A O 1
ATOM 1631 N N . GLN A 1 209 ? 3.996 7.126 9.681 1.00 63.19 209 GLN A N 1
ATOM 1632 C CA . GLN A 1 209 ? 4.215 5.910 8.885 1.00 63.19 209 GLN A CA 1
ATOM 1633 C C . GLN A 1 209 ? 3.924 6.127 7.395 1.00 63.19 209 GLN A C 1
ATOM 1635 O O . GLN A 1 209 ? 4.658 5.617 6.548 1.00 63.19 209 GLN A O 1
ATOM 1640 N N . ILE A 1 210 ? 2.883 6.900 7.074 1.00 64.38 210 ILE A N 1
ATOM 1641 C CA . ILE A 1 210 ? 2.555 7.271 5.692 1.00 64.38 210 ILE A CA 1
ATOM 1642 C C . ILE A 1 210 ? 3.660 8.159 5.110 1.00 64.38 210 ILE A C 1
ATOM 1644 O O . ILE A 1 210 ? 4.100 7.917 3.990 1.00 64.38 210 ILE A O 1
ATOM 1648 N N . GLU A 1 211 ? 4.159 9.126 5.879 1.00 66.12 211 GLU A N 1
ATOM 1649 C CA . GLU A 1 211 ? 5.276 9.994 5.491 1.00 66.12 211 GLU A CA 1
ATOM 1650 C C . GLU A 1 211 ? 6.577 9.215 5.276 1.00 66.12 211 GLU A C 1
ATOM 1652 O O . GLU A 1 211 ? 7.274 9.463 4.296 1.00 66.12 211 GLU A O 1
ATOM 1657 N N . LEU A 1 212 ? 6.897 8.236 6.131 1.00 65.56 212 LEU A N 1
ATOM 1658 C CA . LEU A 1 212 ? 8.066 7.369 5.950 1.00 65.56 212 LEU A CA 1
ATOM 1659 C C . LEU A 1 212 ? 7.947 6.517 4.682 1.00 65.56 212 LEU A C 1
ATOM 1661 O O . LEU A 1 212 ? 8.897 6.443 3.903 1.00 65.56 212 LEU A O 1
ATOM 1665 N N . ALA A 1 213 ? 6.784 5.905 4.443 1.00 62.34 213 ALA A N 1
ATOM 1666 C CA . ALA A 1 213 ? 6.542 5.126 3.231 1.00 62.34 213 ALA A CA 1
ATOM 1667 C C . ALA A 1 213 ? 6.623 6.005 1.969 1.00 62.34 213 ALA A C 1
ATOM 1669 O O . ALA A 1 213 ? 7.307 5.648 1.009 1.00 62.34 213 ALA A O 1
ATOM 1670 N N . ALA A 1 214 ? 5.992 7.182 1.991 1.00 66.38 214 ALA A N 1
ATOM 1671 C CA . ALA A 1 214 ? 6.070 8.171 0.919 1.00 66.38 214 ALA A CA 1
ATOM 1672 C C . ALA A 1 214 ? 7.511 8.661 0.697 1.00 66.38 214 ALA A C 1
ATOM 1674 O O . ALA A 1 214 ? 7.949 8.796 -0.445 1.00 66.38 214 ALA A O 1
ATOM 1675 N N . GLY A 1 215 ? 8.266 8.874 1.776 1.00 68.62 215 GLY A N 1
ATOM 1676 C CA . GLY A 1 215 ? 9.671 9.265 1.751 1.00 68.62 215 GLY A CA 1
ATOM 1677 C C . GLY A 1 215 ? 10.571 8.210 1.110 1.00 68.62 215 GLY A C 1
ATOM 1678 O O . GLY A 1 215 ? 11.419 8.556 0.290 1.00 68.62 215 GLY A O 1
ATOM 1679 N N . LEU A 1 216 ? 10.357 6.925 1.408 1.00 69.75 216 LEU A N 1
ATOM 1680 C CA . LEU A 1 216 ? 11.086 5.825 0.769 1.00 69.75 216 LEU A CA 1
ATOM 1681 C C . LEU A 1 216 ? 10.810 5.759 -0.737 1.00 69.75 216 LEU A C 1
ATOM 1683 O O . LEU A 1 216 ? 11.754 5.690 -1.522 1.00 69.75 216 LEU A O 1
ATOM 1687 N N . VAL A 1 217 ? 9.538 5.845 -1.145 1.00 69.44 217 VAL A N 1
ATOM 1688 C CA . VAL A 1 217 ? 9.154 5.870 -2.569 1.00 69.44 217 VAL A CA 1
ATOM 1689 C C . VAL A 1 217 ? 9.771 7.077 -3.273 1.00 69.44 217 VAL A C 1
ATOM 1691 O O . VAL A 1 217 ? 10.366 6.929 -4.339 1.00 69.44 217 VAL A O 1
ATOM 1694 N N . LYS A 1 218 ? 9.684 8.261 -2.658 1.00 74.88 218 LYS A N 1
ATOM 1695 C CA . LYS A 1 218 ? 10.306 9.493 -3.155 1.00 74.88 218 LYS A CA 1
ATOM 1696 C C . LYS A 1 218 ? 11.810 9.311 -3.363 1.00 74.88 218 LYS A C 1
ATOM 1698 O O . LYS A 1 218 ? 12.308 9.626 -4.439 1.00 74.88 218 LYS A O 1
ATOM 1703 N N . ASN A 1 219 ? 12.532 8.839 -2.348 1.00 75.38 219 ASN A N 1
ATOM 1704 C CA . ASN A 1 219 ? 13.987 8.709 -2.408 1.00 75.38 219 ASN A CA 1
ATOM 1705 C C . ASN A 1 219 ? 14.406 7.698 -3.477 1.00 75.38 219 ASN A C 1
ATOM 1707 O O . ASN A 1 219 ? 15.327 7.968 -4.244 1.00 75.38 219 ASN A O 1
ATOM 1711 N N . PHE A 1 220 ? 13.691 6.575 -3.579 1.00 76.44 220 PHE A N 1
ATOM 1712 C CA . PHE A 1 220 ? 13.922 5.587 -4.628 1.00 76.44 220 PHE A CA 1
ATOM 1713 C C . PHE A 1 220 ? 13.689 6.175 -6.025 1.00 76.44 220 PHE A C 1
ATOM 1715 O O . PHE A 1 220 ? 14.548 6.047 -6.894 1.00 76.44 220 PHE A O 1
ATOM 1722 N N . ALA A 1 221 ? 12.569 6.877 -6.228 1.00 76.50 221 ALA A N 1
ATOM 1723 C CA . ALA A 1 221 ? 12.265 7.534 -7.496 1.00 76.50 221 ALA A CA 1
ATOM 1724 C C . ALA A 1 221 ? 13.332 8.573 -7.871 1.00 76.50 221 ALA A C 1
ATOM 1726 O O . ALA A 1 221 ? 13.745 8.637 -9.023 1.00 76.50 221 ALA A O 1
ATOM 1727 N N . LEU A 1 222 ? 13.820 9.355 -6.905 1.00 82.12 222 LEU A N 1
ATOM 1728 C CA . LEU A 1 222 ? 14.828 10.388 -7.143 1.00 82.12 222 LEU A CA 1
ATOM 1729 C C . LEU A 1 222 ? 16.190 9.792 -7.528 1.00 82.12 222 LEU A C 1
ATOM 1731 O O . LEU A 1 222 ? 16.803 10.252 -8.489 1.00 82.12 222 LEU A O 1
ATOM 1735 N N . ILE A 1 223 ? 16.628 8.734 -6.835 1.00 86.50 223 ILE A N 1
ATOM 1736 C CA . ILE A 1 223 ? 17.845 7.986 -7.190 1.00 86.50 223 ILE A CA 1
ATOM 1737 C C . ILE A 1 223 ? 17.702 7.379 -8.588 1.00 86.50 223 ILE A C 1
ATOM 1739 O O . ILE A 1 223 ? 18.615 7.491 -9.401 1.00 86.50 223 ILE A O 1
ATOM 1743 N N . PHE A 1 224 ? 16.550 6.774 -8.887 1.00 83.88 224 PHE A N 1
ATOM 1744 C CA . PHE A 1 224 ? 16.307 6.138 -10.177 1.00 83.88 224 PHE A CA 1
ATOM 1745 C C . PHE A 1 224 ? 16.280 7.148 -11.330 1.00 83.88 224 PHE A C 1
ATOM 1747 O O . PHE A 1 224 ? 16.947 6.935 -12.338 1.00 83.88 224 PHE A O 1
ATOM 1754 N N . ILE A 1 225 ? 15.567 8.271 -11.178 1.00 86.00 225 ILE A N 1
ATOM 1755 C CA . ILE A 1 225 ? 15.558 9.362 -12.164 1.00 86.00 225 ILE A CA 1
ATOM 1756 C C . ILE A 1 225 ? 16.978 9.900 -12.367 1.00 86.00 225 ILE A C 1
ATOM 1758 O O . ILE A 1 225 ? 17.398 10.074 -13.507 1.00 86.00 225 ILE A O 1
ATOM 1762 N N . GLY A 1 226 ? 17.733 10.127 -11.287 1.00 87.62 226 GLY A N 1
ATOM 1763 C CA . GLY A 1 226 ? 19.121 10.584 -11.369 1.00 87.62 226 GLY A CA 1
ATOM 1764 C C . GLY A 1 226 ? 20.017 9.606 -12.131 1.00 87.62 226 GLY A C 1
ATOM 1765 O O . GLY A 1 226 ? 20.717 10.006 -13.058 1.00 87.62 226 GLY A O 1
ATOM 1766 N N . ALA A 1 227 ? 19.942 8.315 -11.804 1.00 88.88 227 ALA A N 1
ATOM 1767 C CA . ALA A 1 227 ? 20.687 7.267 -12.498 1.00 88.88 227 ALA A CA 1
ATOM 1768 C C . ALA A 1 227 ? 20.306 7.179 -13.984 1.00 88.88 227 ALA A C 1
ATOM 1770 O O . ALA A 1 227 ? 21.185 7.104 -14.841 1.00 88.88 227 ALA A O 1
ATOM 1771 N N . LEU A 1 228 ? 19.010 7.255 -14.299 1.00 87.62 228 LEU A N 1
ATOM 1772 C CA . LEU A 1 228 ? 18.510 7.262 -15.671 1.00 87.62 228 LEU A CA 1
ATOM 1773 C C . LEU A 1 228 ? 19.007 8.491 -16.443 1.00 87.62 228 LEU A C 1
ATOM 1775 O O . LEU A 1 228 ? 19.393 8.363 -17.599 1.00 87.62 228 LEU A O 1
ATOM 1779 N N . MET A 1 229 ? 19.058 9.666 -15.809 1.00 90.00 229 MET A N 1
ATOM 1780 C CA . MET A 1 229 ? 19.586 10.884 -16.427 1.00 90.00 229 MET A CA 1
ATOM 1781 C C . MET A 1 229 ? 21.080 10.799 -16.719 1.00 90.00 229 MET A C 1
ATOM 1783 O O . MET A 1 229 ? 21.495 11.139 -17.823 1.00 90.00 229 MET A O 1
ATOM 1787 N N . ILE A 1 230 ? 21.880 10.293 -15.778 1.00 92.44 230 ILE A N 1
ATOM 1788 C CA . ILE A 1 230 ? 23.309 10.033 -16.008 1.00 92.44 230 ILE A CA 1
ATOM 1789 C C . ILE A 1 230 ? 23.475 9.071 -17.187 1.00 92.44 230 ILE A C 1
ATOM 1791 O O . ILE A 1 230 ? 24.279 9.312 -18.081 1.00 92.44 230 ILE A O 1
ATOM 1795 N N . LEU A 1 231 ? 22.681 8.006 -17.223 1.00 89.44 231 LEU A N 1
ATOM 1796 C CA . LEU A 1 231 ? 22.745 6.988 -18.263 1.00 89.44 231 LEU A CA 1
ATOM 1797 C C . LEU A 1 231 ? 22.334 7.547 -19.641 1.00 89.44 231 LEU A C 1
ATOM 1799 O O . LEU A 1 231 ? 22.994 7.255 -20.636 1.00 89.44 231 LEU A O 1
ATOM 1803 N N . VAL A 1 232 ? 21.325 8.424 -19.698 1.00 88.25 232 VAL A N 1
ATOM 1804 C CA . VAL A 1 232 ? 20.948 9.182 -20.907 1.00 88.25 232 VAL A CA 1
ATOM 1805 C C . VAL A 1 232 ? 22.077 10.106 -21.370 1.00 88.25 232 VAL A C 1
ATOM 1807 O O . VAL A 1 232 ? 22.386 10.119 -22.559 1.00 88.25 232 VAL A O 1
ATOM 1810 N N . LEU A 1 233 ? 22.714 10.849 -20.458 1.00 90.00 233 LEU A N 1
ATOM 1811 C CA . LEU A 1 233 ? 23.834 11.740 -20.786 1.00 90.00 233 LEU A CA 1
ATOM 1812 C C . LEU A 1 233 ? 25.032 10.961 -21.338 1.00 90.00 233 LEU A C 1
ATOM 1814 O O . LEU A 1 233 ? 25.588 11.336 -22.369 1.00 90.00 233 LEU A O 1
ATOM 1818 N N . LEU A 1 234 ? 25.398 9.855 -20.687 1.00 88.94 234 LEU A N 1
ATOM 1819 C CA . LEU A 1 234 ? 26.480 8.981 -21.139 1.00 88.94 234 LEU A CA 1
ATOM 1820 C C . LEU A 1 234 ? 26.165 8.352 -22.502 1.00 88.94 234 LEU A C 1
ATOM 1822 O O . LEU A 1 234 ? 27.031 8.322 -23.373 1.00 88.94 234 LEU A O 1
ATOM 1826 N N . GLY A 1 235 ? 24.926 7.898 -22.711 1.00 86.06 235 GLY A N 1
ATOM 1827 C CA . GLY A 1 235 ? 24.484 7.377 -24.003 1.00 86.06 235 GLY A CA 1
ATOM 1828 C C . GLY A 1 235 ? 24.523 8.436 -25.108 1.00 86.06 235 GLY A C 1
ATOM 1829 O O . GLY A 1 235 ? 25.012 8.167 -26.201 1.00 86.06 235 GLY A O 1
ATOM 1830 N N . ALA A 1 236 ? 24.079 9.662 -24.825 1.00 85.06 236 ALA A N 1
ATOM 1831 C CA . ALA A 1 236 ? 24.147 10.766 -25.781 1.00 85.06 236 ALA A CA 1
ATOM 1832 C C . ALA A 1 236 ? 25.598 11.120 -26.153 1.00 85.06 236 ALA A C 1
ATOM 1834 O O . ALA A 1 236 ? 25.896 11.319 -27.330 1.00 85.06 236 ALA A O 1
ATOM 1835 N N . TYR A 1 237 ? 26.505 11.145 -25.172 1.00 86.44 237 TYR A N 1
ATOM 1836 C CA . TYR A 1 237 ? 27.929 11.386 -25.409 1.00 86.44 237 TYR A CA 1
ATOM 1837 C C . TYR A 1 237 ? 28.557 10.289 -26.278 1.00 86.44 237 TYR A C 1
ATOM 1839 O O . TYR A 1 237 ? 29.237 10.579 -27.260 1.00 86.44 237 TYR A O 1
ATOM 1847 N N . GLN A 1 238 ? 28.262 9.023 -25.976 1.00 83.69 238 GLN A N 1
ATOM 1848 C CA . GLN A 1 238 ? 28.732 7.887 -26.767 1.00 83.69 238 GLN A CA 1
ATOM 1849 C C . GLN A 1 238 ? 28.194 7.926 -28.206 1.00 83.69 238 GLN A C 1
ATOM 1851 O O . GLN A 1 238 ? 28.933 7.668 -29.154 1.00 83.69 238 GLN A O 1
ATOM 1856 N N . ALA A 1 239 ? 26.925 8.300 -28.386 1.00 82.38 239 ALA A N 1
ATOM 1857 C CA . ALA A 1 239 ? 26.334 8.476 -29.709 1.00 82.38 239 ALA A CA 1
ATOM 1858 C C . ALA A 1 239 ? 27.030 9.588 -30.515 1.00 82.38 239 ALA A C 1
ATOM 1860 O O . ALA A 1 239 ? 27.278 9.416 -31.706 1.00 82.38 239 ALA A O 1
ATOM 1861 N N . GLN A 1 240 ? 27.392 10.708 -29.879 1.00 82.62 240 GLN A N 1
ATOM 1862 C CA . GLN A 1 240 ? 28.148 11.780 -30.537 1.00 82.62 240 GLN A CA 1
ATOM 1863 C C . GLN A 1 240 ? 29.543 11.324 -30.979 1.00 82.62 240 GLN A C 1
ATOM 1865 O O . GLN A 1 240 ? 29.947 11.631 -32.099 1.00 82.62 240 GLN A O 1
ATOM 1870 N N . GLN A 1 241 ? 30.258 10.572 -30.137 1.00 81.56 241 GLN A N 1
ATOM 1871 C CA . GLN A 1 241 ? 31.575 10.027 -30.484 1.00 81.56 241 GLN A CA 1
ATOM 1872 C C . GLN A 1 241 ? 31.509 9.092 -31.697 1.00 81.56 241 GLN A C 1
ATOM 1874 O O . GLN A 1 241 ? 32.341 9.202 -32.596 1.00 81.56 241 GLN A O 1
ATOM 1879 N N . LEU A 1 242 ? 30.495 8.220 -31.754 1.00 75.44 242 LEU A N 1
ATOM 1880 C CA . LEU A 1 242 ? 30.268 7.334 -32.899 1.00 75.44 242 LEU A CA 1
ATOM 1881 C C . LEU A 1 242 ? 30.072 8.138 -34.191 1.00 75.44 242 LEU A C 1
ATOM 1883 O O . LEU A 1 242 ? 30.750 7.878 -35.181 1.00 75.44 242 LEU A O 1
ATOM 1887 N N . ILE A 1 243 ? 29.222 9.169 -34.163 1.00 75.50 243 ILE A N 1
ATOM 1888 C CA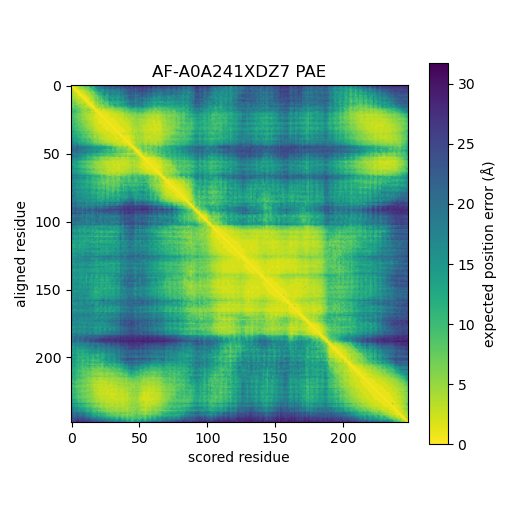 . ILE A 1 243 ? 28.962 10.027 -35.331 1.00 75.50 243 ILE A CA 1
ATOM 1889 C C . ILE A 1 243 ? 30.230 10.778 -35.774 1.00 75.50 243 ILE A C 1
ATOM 1891 O O . ILE A 1 243 ? 30.501 10.870 -36.968 1.00 75.50 243 ILE A O 1
ATOM 1895 N N . GLN A 1 244 ? 31.031 11.298 -34.839 1.00 75.06 244 GLN A N 1
ATOM 1896 C CA . GLN A 1 244 ? 32.283 11.994 -35.166 1.00 75.06 244 GLN A CA 1
ATOM 1897 C C . GLN A 1 244 ? 33.334 11.055 -35.767 1.00 75.06 244 GLN A C 1
ATOM 1899 O O . GLN A 1 244 ? 34.019 11.443 -36.708 1.00 75.06 244 GLN A O 1
ATOM 1904 N N . SER A 1 245 ? 33.427 9.819 -35.272 1.00 71.94 245 SER A N 1
ATOM 1905 C CA . SER A 1 245 ? 34.362 8.819 -35.803 1.00 71.94 245 SER A CA 1
ATOM 1906 C C . SER A 1 245 ? 34.035 8.353 -37.226 1.00 71.94 245 SER A C 1
ATOM 1908 O O . SER A 1 245 ? 34.924 7.861 -37.904 1.00 71.94 245 SER A O 1
ATOM 1910 N N . MET A 1 246 ? 32.787 8.514 -37.682 1.00 62.56 246 MET A N 1
ATOM 1911 C CA . MET A 1 246 ? 32.359 8.168 -39.046 1.00 62.56 246 MET A CA 1
ATOM 1912 C C . MET A 1 246 ? 32.570 9.299 -40.065 1.00 62.56 246 MET A C 1
ATOM 1914 O O . MET A 1 246 ? 32.506 9.053 -41.265 1.00 62.56 246 MET A O 1
ATOM 1918 N N . ASN A 1 247 ? 32.772 10.535 -39.596 1.00 61.91 247 ASN A N 1
ATOM 1919 C CA . ASN A 1 247 ? 32.989 11.715 -40.442 1.00 61.91 247 ASN A CA 1
ATOM 1920 C C . ASN A 1 247 ? 34.482 12.001 -40.711 1.00 61.91 247 ASN A C 1
ATOM 1922 O O . ASN A 1 247 ? 34.797 12.994 -41.370 1.00 61.91 247 ASN A O 1
ATOM 1926 N N . HIS A 1 248 ? 35.380 11.159 -40.195 1.00 47.66 248 HIS A N 1
ATOM 1927 C CA . HIS A 1 248 ? 36.817 11.145 -40.470 1.00 47.66 248 HIS A CA 1
ATOM 1928 C C . HIS A 1 248 ? 37.185 9.865 -41.217 1.00 47.66 248 HIS A C 1
ATOM 1930 O O . HIS A 1 248 ? 38.090 9.951 -42.076 1.00 47.66 248 HIS A O 1
#

Nearest PDB structures (foldseek):
  7aal-assembly1_B  TM=3.414E-01  e=1.975E+00  Homo sapiens
  7aan-assembly1_B  TM=3.468E-01  e=3.789E+00  Homo sapiens
  2efl-assembly1_A-2  TM=2.638E-01  e=3.295E+00  Homo sapiens

pLDDT: mean 74.38, std 11.54, range [42.53, 92.44]

Secondary structure (DSSP, 8-state):
-HHHHHHHHHHHHHHHHHHHHHHHHHHHHHHHHIIIIIHHHHHTTS-GGG--THHHHHHHHHHHHHTTHHHHHHHHHHHHHHHHHHHHH---TTHHHHHHH-HHHHHHHHHHHHHHHHHHHHHHHTT--HHHHHHHHHHHS-HHHHHHHHHHHHHHHTT--HHHHHHHTTS--S-HHHHHHHHHHTTSTTHHHHHHHHHHHHHHHHHHHHHHHHHHHHHHHHHHHHHHHHHHHHHHHHHHHHHHHH--

Organism: Pseudomonas aeruginosa (NCBI:txid287)

InterPro domains:
  IPR003004 GspF/PilC family [PTHR30012] (3-236)
  IPR018076 Type II secretion system protein GspF domain [PF00482] (116-236)
  IPR042094 Type II secretion system GspF domain superfamily [G3DSA:1.20.81.30] (105-211)